Protein 5V2P (pdb70)

Sequence (306 aa):
SSLEEDREAVRREAERQAQAQLEKAKTKPVAFAVRTNVRYSAAQEDDVPVPGMAISFEAKDFLHVKEKFNNDWWIGRLVKEGCEIGFIPSPVKLENMRLQHEQRAKQHTPPYDVVPSMRPVVLVGPSLKGYEVTDMMQKALFDFLKHRFEGRISITRVTADISLAKSSLAEVQSEIERIFELARTLQLVVLDADTINHPAQLSKTSLAPIIVYVKISSPKVLQRLIKSRGKSQAKHLNVQMVAADKLAQCPPQESFDVILDENQLEDACEHLADYLEAYWKATHPPSCSPLECDLKGYLDWITQAE

Solvent-accessible surface area: 15977 Å² total; per-residue (Å²): 85,92,128,52,64,91,187,76,50,109,111,93,84,61,36,144,110,1,56,38,52,1,84,137,0,70,124,87,108,17,56,65,2,0,35,0,46,51,143,14,66,45,50,97,155,18,110,18,18,18,83,79,64,22,23,56,6,88,48,115,41,32,0,2,2,26,44,120,62,64,102,50,4,42,0,0,2,27,28,119,96,71,35,102,7,0,0,0,0,4,46,79,26,25,58,67,60,55,80,93,128,105,107,157,77,98,174,157,84,83,21,18,43,81,2,1,9,0,36,0,1,0,0,0,0,4,0,42,22,61,46,62,0,0,60,28,0,5,95,6,0,23,59,36,0,132,142,91,0,141,81,64,29,21,61,19,167,0,84,8,51,0,32,115,22,103,124,56,79,65,92,5,100,64,24,19,100,86,0,54,96,42,0,133,102,29,42,2,1,0,1,27,0,59,43,0,28,51,17,67,67,6,77,70,6,44,0,3,16,0,10,0,10,1,61,18,71,9,73,119,2,3,81,154,0,0,60,60,86,32,87,91,26,36,120,72,49,122,68,0,33,86,12,18,82,127,1,49,130,16,85,76,187,89,20,21,56,6,52,1,74,41,39,86,25,106,68,0,4,71,71,0,3,100,64,0,52,45,27,53,105,13,2,52,39,147,45,153,47,100,66,94,72,32,18,120,10,4,47,78,2,2,81,127,7,108

Organism: Rattus norvegicus (NCBI:txid10116)

Foldseek 3Di:
DVVVVVVVVVLVVQLVVVVVVLVVLQPAAFDFKKAFQAWDDDDPVLCFSHPPFEDTGGHRWMWGFRACPDQQWTWTWTLAFPIGIGIYGHQVSVVVVVVVVVVVVVCDDRRIDTEALAQEEEEADQFAFPADVGVVLVVLLVVLCCVVQPPQEDEEEAAQQLLVACVSVVSNVVVRVVQSVVRRVVGHHYYNYNNDHFLNSCVSHRSNHQYEYAHAPDLVVVLVVQCVVDDVSNVPSVNGSVSNVNRVPDDDVVRHNHYQHDPDSVVSNVSVVVVVVSSSSSSDYPD/DDPVVVVVVVVVVVVVVVD

Nearest PDB structures (foldseek):
  5v2p-assembly1_A  TM=1.003E+00  e=1.169E-60  Rattus norvegicus
  5v2q-assembly1_A  TM=9.746E-01  e=8.562E-53  Rattus norvegicus
  4dey-assembly1_A  TM=9.833E-01  e=9.813E-52  Oryctolagus cuniculus
  1vyv-assembly1_A  TM=9.699E-01  e=4.773E-47  Rattus norvegicus
  1vyu-assembly2_B  TM=9.579E-01  e=2.973E-46  Rattus norvegicus

CATH classification: 2.30.30.40 (+1 more: 3.40.50.300)

GO terms:
  GO:0042802 identical protein binding (F, IPI)
  GO:1990454 L-type voltage-gated calcium channel complex (C, IDA)
  GO:0005515 protein binding (F, IPI)
  GO:0005245 voltage-gated calcium channel activity (F, IDA)
  GO:0005246 calcium channel regulator activity (F, IDA)
  GO:0005891 voltage-gated calcium channel complex (C, IDA)
  GO:1901385 regulation of voltage-gated calcium channel activity (P, IDA)
  GO:0019901 protein kinase binding (F, IDA)
  GO:0005245 voltage-gated calcium channel activity (F, TAS)
  GO:0006816 calcium ion transport (P, TAS)
  GO:0051219 phosphoprotein binding (F, IPI)
  GO:0019901 protein kinase binding (F, IPI)
  GO:0019904 protein domain specific binding (F, IPI)
  GO:0051015 actin filament binding (F, IDA)
  GO:1904879 positive regulation of calcium ion transmembrane transport via high voltage-gated calcium channel (P, IDA)
  GO:0072659 protein localization to plasma membrane (P, IDA)

InterPro domains:
  IPR000584 Voltage-dependent calcium channel, L-type, beta subunit [PR01626] (270-284)
  IPR000584 Voltage-dependent calcium channel, L-type, beta subunit [PR01626] (285-299)
  IPR000584 Voltage-dependent calcium channel, L-type, beta subunit [PR01626] (300-315)
  IPR000584 Voltage-dependent calcium channel, L-type, beta subunit [PR01626] (316-330)
  IPR000584 Voltage-dependent calcium channel, L-type, beta subunit [PR01626] (349-363)
  IPR000584 Voltage-dependent calcium channel, L-type, beta subunit [PR01626] (364-379)
  IPR000584 Voltage-dependent calcium channel, L-type, beta subunit [PR01626] (382-398)
  IPR000584 Voltage-dependent calcium channel, L-type, beta subunit [PR01626] (403-418)
  IPR000584 Voltage-dependent calcium channel, L-type, beta subunit [PR01626] (419-430)
  IPR001452 SH3 domain [PS50002] (110-179)
  IPR005444 Voltage-dependent calcium channel, L-type, beta-2 subunit [PR01628] (120-134)
  IPR005444 Voltage-dependent calcium channel, L-type, beta-2 subunit [PR01628] (185-199)
  IPR005444 Voltage-dependent calcium channel, L-type, beta-2 subunit [PR01628] (221-234)
  IPR005444 Voltage-dependent calcium channel, L-type, beta-2 subunit [PR01628] (235-248)
  IPR005444 Voltage-dependent calcium channel, L-type, beta-2 subunit [PR01628] (497-511)
  IPR008145 Guanylate kinase/L-type calcium channel beta subunit [PF00625] (277-457)
  IPR008145 Guanylate kinase/L-type calcium channel beta subunit [SM00072] (276-458)
  IPR027417 P-loop containing nucleoside triphosphate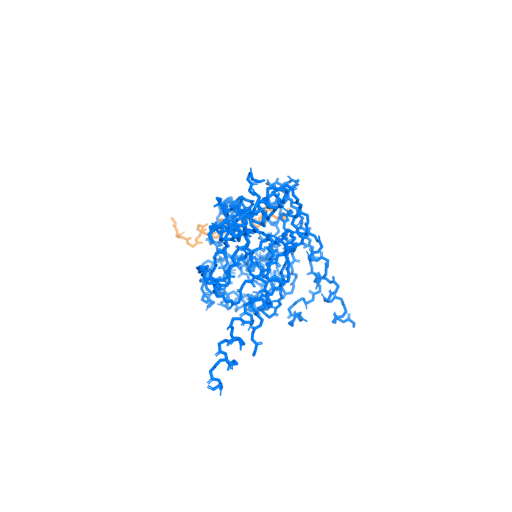 hydrolase [G3DSA:3.40.50.300] (278-476)
  IPR027417 P-loop containing nucleoside triphosphate hydrolase [SSF52540] (275-461)
  IPR035605 CACNB2, SH3 domain [cd12040] (108-176)

Structure (mmCIF, N/CA/C/O backbone):
data_5V2P
#
_entry.id   5V2P
#
_cell.length_a   81.805
_cell.length_b   81.805
_cell.length_c   163.271
_cell.angle_alpha   90.00
_cell.angle_beta   90.00
_cell.angle_gamma   120.00
#
_symmetry.space_group_name_H-M   'H 3'
#
loop_
_entity.id
_entity.type
_entity.pdbx_description
1 polymer 'Voltage-dependent L-type calcium channel subunit beta-2'
2 polymer 'Voltage-dependent L-type calcium channel subunit alpha-1C'
3 non-polymer 'NICKEL (II) ION'
4 non-polymer 'PENTAETHYLENE GLYCOL'
5 non-polymer 1,3-bis(bromomethyl)benzene
6 water water
#
loop_
_atom_site.group_PDB
_atom_site.id
_atom_site.type_symbol
_atom_site.label_atom_id
_atom_site.label_alt_id
_atom_site.label_comp_id
_atom_site.label_asym_id
_atom_site.label_entity_id
_atom_site.label_seq_id
_atom_site.pdbx_PDB_ins_code
_atom_site.Cartn_x
_atom_site.Cartn_y
_atom_site.Cartn_z
_atom_site.occupancy
_atom_site.B_iso_or_equiv
_atom_site.auth_seq_id
_atom_site.auth_comp_id
_atom_site.auth_asym_id
_atom_site.auth_atom_id
_atom_site.pdbx_PDB_model_num
ATOM 1 N N . SER A 1 16 ? -16.417 40.566 91.227 1.00 111.65 82 SER A N 1
ATOM 2 C CA . SER A 1 16 ? -15.418 39.824 90.386 1.00 113.93 82 SER A CA 1
ATOM 3 C C . SER A 1 16 ? -13.997 40.355 90.606 1.00 108.93 82 SER A C 1
ATOM 4 O O . SER A 1 16 ? -13.167 39.686 91.229 1.00 102.66 82 SER A O 1
ATOM 5 N N . SER A 1 17 ? -13.736 41.563 90.102 1.00 106.35 83 SER A N 1
ATOM 6 C CA . SER A 1 17 ? -12.457 42.258 90.314 1.00 102.76 83 SER A CA 1
ATOM 7 C C . SER A 1 17 ? -12.321 42.852 91.730 1.00 99.25 83 SER A C 1
ATOM 8 O O . SER A 1 17 ? -11.291 43.463 92.049 1.00 98.04 83 SER A O 1
ATOM 10 N N . LEU A 1 18 ? -13.360 42.693 92.558 1.00 93.66 84 LEU A N 1
ATOM 11 C CA . LEU A 1 18 ? -13.303 43.058 93.985 1.00 88.07 84 LEU A CA 1
ATOM 12 C C . LEU A 1 18 ? -13.052 41.846 94.901 1.00 82.69 84 LEU A C 1
ATOM 13 O O . LEU A 1 18 ? -12.637 42.016 96.056 1.00 80.32 84 LEU A O 1
ATOM 18 N N . GLU A 1 19 ? -13.288 40.637 94.388 1.00 77.62 85 GLU A N 1
ATOM 19 C CA . GLU A 1 19 ? -12.845 39.413 95.060 1.00 76.93 85 GLU A CA 1
ATOM 20 C C . GLU A 1 19 ? -11.311 39.291 94.982 1.00 73.58 85 GLU A C 1
ATOM 21 O O . GLU A 1 19 ? -10.673 38.798 95.910 1.00 70.97 85 GLU A O 1
ATOM 23 N N . GLU A 1 20 ? -10.737 39.748 93.869 1.00 70.56 86 GLU A N 1
ATOM 24 C CA . GLU A 1 20 ? -9.288 39.823 93.704 1.00 70.41 86 GLU A CA 1
ATOM 25 C C . GLU A 1 20 ? -8.668 40.968 94.517 1.00 69.11 86 GLU A C 1
ATOM 26 O O . GLU A 1 20 ? -7.458 40.987 94.720 1.00 69.22 86 GLU A O 1
ATOM 28 N N . ASP A 1 21 ? -9.489 41.932 94.939 1.00 70.98 87 ASP A N 1
ATOM 29 C CA . ASP A 1 21 ? -9.081 42.965 95.906 1.00 69.48 87 ASP A CA 1
ATOM 30 C C . ASP A 1 21 ? -9.040 42.417 97.322 1.00 65.35 87 ASP A C 1
ATOM 31 O O . ASP A 1 21 ? -8.182 42.820 98.091 1.00 63.21 87 ASP A O 1
ATOM 36 N N . ARG A 1 22 ? -9.983 41.531 97.663 1.00 65.43 88 ARG A N 1
ATOM 37 C CA . ARG A 1 22 ? -9.984 40.809 98.949 1.00 65.03 88 ARG A CA 1
ATOM 38 C C . ARG A 1 22 ? -8.755 39.910 99.116 1.00 60.03 88 ARG A C 1
ATOM 39 O O . ARG A 1 22 ? -8.143 39.888 100.175 1.00 55.16 88 ARG A O 1
ATOM 47 N N . GLU A 1 23 ? -8.406 39.165 98.072 1.00 61.07 89 GLU A N 1
ATOM 48 C CA . GLU A 1 23 ? -7.217 38.304 98.100 1.00 61.40 89 GLU A CA 1
ATOM 49 C C . GLU A 1 23 ? -5.937 39.115 98.251 1.00 54.64 89 GLU A C 1
ATOM 50 O O . GLU A 1 23 ? -5.056 38.745 99.019 1.00 50.57 89 GLU A O 1
ATOM 56 N N . ALA A 1 24 ? -5.840 40.219 97.518 1.00 53.56 90 ALA A N 1
ATOM 57 C CA . ALA A 1 24 ? -4.671 41.092 97.610 1.00 54.82 90 ALA A CA 1
ATOM 58 C C . ALA A 1 24 ? -4.486 41.670 99.023 1.00 54.66 90 ALA A C 1
ATOM 59 O O . ALA A 1 24 ? -3.352 41.892 99.454 1.00 54.16 90 ALA A O 1
ATOM 61 N N . VAL A 1 25 ? -5.600 41.908 99.726 1.00 52.10 91 VAL A N 1
ATOM 62 C CA . VAL A 1 25 ? -5.579 42.383 101.118 1.00 50.69 91 VAL A CA 1
ATOM 63 C C . VAL A 1 25 ? -5.019 41.304 102.037 1.00 48.10 91 VAL A C 1
ATOM 64 O O . VAL A 1 25 ? -4.146 41.572 102.862 1.00 43.18 91 VAL A O 1
ATOM 68 N N . ARG A 1 26 ? -5.546 40.092 101.909 1.00 49.14 92 ARG A N 1
ATOM 69 C CA . ARG A 1 26 ? -5.061 38.964 102.702 1.00 49.44 92 ARG A CA 1
ATOM 70 C C . ARG A 1 26 ? -3.565 38.755 102.527 1.00 47.62 92 ARG A C 1
ATOM 71 O O . ARG A 1 26 ? -2.843 38.569 103.505 1.00 46.16 92 ARG A O 1
ATOM 79 N N . ARG A 1 27 ? -3.092 38.774 101.288 1.00 46.36 93 ARG A N 1
ATOM 80 C CA . ARG A 1 27 ? -1.697 38.423 101.053 1.00 48.63 93 ARG A CA 1
ATOM 81 C C . ARG A 1 27 ? -0.694 39.550 101.270 1.00 45.25 93 ARG A C 1
ATOM 82 O O . ARG A 1 27 ? 0.465 39.268 101.514 1.00 39.92 93 ARG A O 1
ATOM 90 N N . GLU A 1 28 ? -1.129 40.809 101.248 1.00 45.57 94 GLU A N 1
ATOM 91 C CA . GLU A 1 28 ? -0.247 41.871 101.721 1.00 47.37 94 GLU A CA 1
ATOM 92 C C . GLU A 1 28 ? -0.088 41.724 103.227 1.00 42.77 94 GLU A C 1
ATOM 93 O O . GLU A 1 28 ? 1.019 41.809 103.737 1.00 42.40 94 GLU A O 1
ATOM 99 N N . ALA A 1 29 ? -1.182 41.457 103.933 1.00 40.12 95 ALA A N 1
ATOM 100 C CA . ALA A 1 29 ? -1.104 41.173 105.364 1.00 38.62 95 ALA A CA 1
ATOM 101 C C . ALA A 1 29 ? -0.161 40.000 105.684 1.00 39.01 95 ALA A C 1
ATOM 102 O O . ALA A 1 29 ? 0.584 40.059 106.660 1.00 38.05 95 ALA A O 1
ATOM 104 N N . GLU A 1 30 ? -0.203 38.942 104.874 1.00 40.04 96 GLU A N 1
ATOM 105 C CA . GLU A 1 30 ? 0.675 37.773 105.072 1.00 42.62 96 GLU A CA 1
ATOM 106 C C . GLU A 1 30 ? 2.133 38.077 104.784 1.00 39.94 96 GLU A C 1
ATOM 107 O O . GLU A 1 30 ? 3.021 37.575 105.462 1.00 39.47 96 GLU A O 1
ATOM 113 N N . ARG A 1 31 ? 2.366 38.895 103.767 1.00 43.64 97 ARG A N 1
ATOM 114 C CA . ARG A 1 31 ? 3.717 39.312 103.405 1.00 46.22 97 ARG A CA 1
ATOM 115 C C . ARG A 1 31 ? 4.354 40.129 104.506 1.00 43.24 97 ARG A C 1
ATOM 116 O O . ARG A 1 31 ? 5.522 39.939 104.817 1.00 41.41 97 ARG A O 1
ATOM 124 N N . GLN A 1 32 ? 3.584 41.052 105.079 1.00 41.72 98 GLN A N 1
ATOM 125 C CA . GLN A 1 32 ? 4.078 41.875 106.178 1.00 40.73 98 GLN A CA 1
ATOM 126 C C . GLN A 1 32 ? 4.376 41.027 107.433 1.00 40.86 98 GLN A C 1
ATOM 127 O O . GLN A 1 32 ? 5.426 41.193 108.048 1.00 41.41 98 GLN A O 1
ATOM 133 N N . ALA A 1 33 ? 3.473 40.116 107.799 1.00 38.53 99 ALA A N 1
ATOM 134 C CA . ALA A 1 33 ? 3.710 39.214 108.941 1.00 39.65 99 ALA A CA 1
ATOM 135 C C . ALA A 1 33 ? 4.936 38.335 108.718 1.00 38.57 99 ALA A C 1
ATOM 136 O O . ALA A 1 33 ? 5.716 38.104 109.628 1.00 39.98 99 ALA A O 1
ATOM 138 N N . GLN A 1 34 ? 5.083 37.842 107.494 1.00 41.24 100 GLN A N 1
ATOM 139 C CA . GLN A 1 34 ? 6.243 37.056 107.088 1.00 43.50 100 GLN A CA 1
ATOM 140 C C . GLN A 1 34 ? 7.526 37.888 107.259 1.00 42.84 100 GLN A C 1
ATOM 141 O O . GLN A 1 34 ? 8.492 37.427 107.854 1.00 41.60 100 GLN A O 1
ATOM 147 N N . ALA A 1 35 ? 7.517 39.119 106.755 1.00 40.57 101 ALA A N 1
ATOM 148 C CA . ALA A 1 35 ? 8.656 40.007 106.897 1.00 40.46 101 ALA A CA 1
ATOM 149 C C . ALA A 1 35 ? 9.049 40.192 108.363 1.00 40.93 101 ALA A C 1
ATOM 150 O O . ALA A 1 35 ? 10.239 40.122 108.711 1.00 40.92 101 ALA A O 1
ATOM 152 N N . GLN A 1 36 ? 8.060 40.434 109.224 1.00 39.87 102 GLN A N 1
ATOM 153 C CA . GLN A 1 36 ? 8.336 40.601 110.656 1.00 40.38 102 GLN A CA 1
ATOM 154 C C . GLN A 1 36 ? 8.915 39.307 111.262 1.00 42.14 102 GLN A C 1
ATOM 155 O O . GLN A 1 36 ? 9.793 39.353 112.139 1.00 39.65 102 GLN A O 1
ATOM 161 N N . LEU A 1 37 ? 8.408 38.166 110.796 1.00 40.62 103 LEU A N 1
ATOM 162 C CA . LEU A 1 37 ? 8.919 36.869 111.209 1.00 43.58 103 LEU A CA 1
ATOM 163 C C . LEU A 1 37 ? 10.386 36.704 110.795 1.00 44.08 103 LEU A C 1
ATOM 164 O O . LEU A 1 37 ? 11.199 36.292 111.621 1.00 41.36 103 LEU A O 1
ATOM 169 N N . GLU A 1 38 ? 10.728 37.047 109.547 1.00 46.05 104 GLU A N 1
ATOM 170 C CA . GLU A 1 38 ? 12.130 36.948 109.081 1.00 48.87 104 GLU A CA 1
ATOM 171 C C . GLU A 1 38 ? 13.039 37.800 109.976 1.00 49.96 104 GLU A C 1
ATOM 172 O O . GLU A 1 38 ? 14.116 37.361 110.367 1.00 50.08 104 GLU A O 1
ATOM 178 N N . LYS A 1 39 ? 12.605 39.021 110.285 1.00 50.48 105 LYS A N 1
ATOM 179 C CA . LYS A 1 39 ? 13.394 39.935 111.107 1.00 50.68 105 LYS A CA 1
ATOM 180 C C . LYS A 1 39 ? 13.605 39.432 112.524 1.00 49.45 105 LYS A C 1
ATOM 181 O O . LYS A 1 39 ? 14.680 39.628 113.097 1.00 48.74 105 LYS A O 1
ATOM 187 N N . ALA A 1 40 ? 12.587 38.781 113.082 1.00 47.09 106 ALA A N 1
ATOM 188 C CA . ALA A 1 40 ? 12.656 38.262 114.445 1.00 45.76 106 ALA A CA 1
ATOM 189 C C . ALA A 1 40 ? 13.682 37.135 114.612 1.00 46.52 106 ALA A C 1
ATOM 190 O O . ALA A 1 40 ? 14.132 36.879 115.719 1.00 43.50 106 ALA A O 1
ATOM 192 N N . LYS A 1 41 ? 14.055 36.468 113.525 1.00 49.75 107 LYS A N 1
ATOM 193 C CA . LYS A 1 41 ? 15.058 35.406 113.592 1.00 52.27 107 LYS A CA 1
ATOM 194 C C . LYS A 1 41 ? 16.306 35.787 114.409 1.00 52.52 107 LYS A C 1
ATOM 195 O O . LYS A 1 41 ? 16.780 34.986 115.211 1.00 50.30 107 LYS A O 1
ATOM 201 N N . THR A 1 42 ? 16.820 37.002 114.217 1.00 51.91 108 THR A N 1
ATOM 202 C CA . THR A 1 42 ? 18.042 37.450 114.904 1.00 54.74 108 THR A CA 1
ATOM 203 C C . THR A 1 42 ? 17.827 38.309 116.158 1.00 53.92 108 THR A C 1
ATOM 204 O O . THR A 1 42 ? 18.804 38.670 116.826 1.00 56.76 108 THR A O 1
ATOM 208 N N . LYS A 1 43 ? 16.573 38.647 116.471 1.00 49.91 109 LYS A N 1
ATOM 209 C CA . LYS A 1 43 ? 16.251 39.333 117.722 1.00 47.56 109 LYS A CA 1
ATOM 210 C C . LYS A 1 43 ? 16.532 38.424 118.912 1.00 45.43 109 LYS A C 1
ATOM 211 O O . LYS A 1 43 ? 16.509 37.197 118.783 1.00 42.96 109 LYS A O 1
ATOM 217 N N . PRO A 1 44 ? 16.788 39.024 120.083 1.00 43.20 110 PRO A N 1
ATOM 218 C CA . PRO A 1 44 ? 17.006 38.257 121.300 1.00 42.63 110 PRO A CA 1
ATOM 219 C C . PRO A 1 44 ? 15.708 37.656 121.857 1.00 43.18 110 PRO A C 1
ATOM 220 O O . PRO A 1 44 ? 14.625 38.053 121.452 1.00 40.85 110 PRO A O 1
ATOM 224 N N . VAL A 1 45 ? 15.838 36.689 122.765 1.00 42.64 111 VAL A N 1
ATOM 225 C CA . VAL A 1 45 ? 14.700 36.110 123.462 1.00 41.24 111 VAL A CA 1
ATOM 226 C C . VAL A 1 45 ? 14.296 37.035 124.612 1.00 40.97 111 VAL A C 1
ATOM 227 O O . VAL A 1 45 ? 15.120 37.399 125.439 1.00 39.77 111 VAL A O 1
ATOM 231 N N . ALA A 1 46 ? 13.021 37.404 124.664 1.00 41.03 112 ALA A N 1
ATOM 232 C CA . ALA A 1 46 ? 12.540 38.357 125.673 1.00 42.17 112 ALA A CA 1
ATOM 233 C C . ALA A 1 46 ? 12.166 37.647 126.963 1.00 40.41 112 ALA A C 1
ATOM 234 O O . ALA A 1 46 ? 12.520 38.085 128.044 1.00 40.06 112 ALA A O 1
ATOM 236 N N . PHE A 1 47 ? 11.435 36.550 126.840 1.00 40.10 113 PHE A N 1
ATOM 237 C CA . PHE A 1 47 ? 11.084 35.727 127.989 1.00 39.43 113 PHE A CA 1
ATOM 238 C C . PHE A 1 47 ? 10.688 34.328 127.502 1.00 37.34 113 PHE A C 1
ATOM 239 O O . PHE A 1 47 ? 10.581 34.089 126.299 1.00 33.14 113 PHE A O 1
ATOM 247 N N . ALA A 1 48 ? 10.495 33.415 128.452 1.00 37.14 114 ALA A N 1
ATOM 248 C CA . ALA A 1 48 ? 10.103 32.041 128.158 1.00 36.96 114 ALA A CA 1
ATOM 249 C C . ALA A 1 48 ? 8.809 31.708 128.874 1.00 36.46 114 ALA A C 1
ATOM 250 O O . ALA A 1 48 ? 8.508 32.298 129.923 1.00 35.02 114 ALA A O 1
ATOM 252 N N . VAL A 1 49 ? 8.053 30.768 128.309 1.00 35.46 115 VAL A N 1
ATOM 253 C CA . VAL A 1 49 ? 6.916 30.186 129.024 1.00 37.87 115 VAL A CA 1
ATOM 254 C C . VAL A 1 49 ? 6.948 28.653 129.063 1.00 38.68 115 VAL A C 1
ATOM 255 O O . VAL A 1 49 ? 7.482 28.010 128.168 1.00 37.74 115 VAL A O 1
ATOM 259 N N . ARG A 1 50 ? 6.395 28.090 130.133 1.00 40.81 116 ARG A N 1
ATOM 260 C CA . ARG A 1 50 ? 6.074 26.673 130.199 1.00 42.11 116 ARG A CA 1
ATOM 261 C C . ARG A 1 50 ? 4.570 26.537 129.960 1.00 41.83 116 ARG A C 1
ATOM 262 O O . ARG A 1 50 ? 3.777 27.215 130.620 1.00 40.64 116 ARG A O 1
ATOM 270 N N . THR A 1 51 ? 4.181 25.671 129.023 1.00 42.29 117 THR A N 1
ATOM 271 C CA . THR A 1 51 ? 2.759 25.509 128.651 1.00 42.68 117 THR A CA 1
ATOM 272 C C . THR A 1 51 ? 2.009 24.644 129.665 1.00 43.31 117 THR A C 1
ATOM 273 O O . THR A 1 51 ? 2.507 23.616 130.113 1.00 43.91 117 THR A O 1
ATOM 277 N N . ASN A 1 52 ? 0.826 25.090 130.059 1.00 46.38 118 ASN A N 1
ATOM 278 C CA . ASN A 1 52 ? -0.052 24.300 130.930 1.00 47.40 118 ASN A CA 1
ATOM 279 C C . ASN A 1 52 ? -1.116 23.566 130.113 1.00 50.26 118 ASN A C 1
ATOM 280 O O . ASN A 1 52 ? -1.882 22.772 130.663 1.00 53.59 118 ASN A O 1
ATOM 285 N N . VAL A 1 53 ? -1.174 23.850 128.809 1.00 49.98 119 VAL A N 1
ATOM 286 C CA . VAL A 1 53 ? -2.162 23.262 127.923 1.00 49.61 119 VAL A CA 1
ATOM 287 C C . VAL A 1 53 ? -1.488 22.835 126.634 1.00 50.64 119 VAL A C 1
ATOM 288 O O . VAL A 1 53 ? -0.312 23.120 126.404 1.00 50.74 119 VAL A O 1
ATOM 292 N N . ARG A 1 54 ? -2.238 22.130 125.798 1.00 53.66 120 ARG A N 1
ATOM 293 C CA . ARG A 1 54 ? -1.772 21.768 124.466 1.00 53.55 120 ARG A CA 1
ATOM 294 C C . ARG A 1 54 ? -2.425 22.691 123.453 1.00 51.78 120 ARG A C 1
ATOM 295 O O . ARG A 1 54 ? -3.430 23.332 123.746 1.00 50.06 120 ARG A O 1
ATOM 303 N N . TYR A 1 55 ? -1.828 22.767 122.270 1.00 49.80 121 TYR A N 1
ATOM 304 C CA . TYR A 1 55 ? -2.383 23.538 121.183 1.00 47.92 121 TYR A CA 1
ATOM 305 C C . TYR A 1 55 ? -1.968 22.934 119.858 1.00 49.67 121 TYR A C 1
ATOM 306 O O . TYR A 1 55 ? -0.788 22.699 119.619 1.00 50.71 121 TYR A O 1
ATOM 315 N N . SER A 1 56 ? -2.954 22.690 119.003 1.00 53.62 122 SER A N 1
ATOM 316 C CA . SER A 1 56 ? -2.720 22.248 117.634 1.00 58.17 122 SER A CA 1
ATOM 317 C C . SER A 1 56 ? -3.298 23.284 116.672 1.00 59.19 122 SER A C 1
ATOM 318 O O . SER A 1 56 ? -4.510 23.547 116.683 1.00 59.64 122 SER A O 1
ATOM 321 N N . ALA A 1 57 ? -2.431 23.878 115.856 1.00 56.00 123 ALA A N 1
ATOM 322 C CA . ALA A 1 57 ? -2.860 24.866 114.879 1.00 57.36 123 ALA A CA 1
ATOM 323 C C . ALA A 1 57 ? -3.960 24.305 113.973 1.00 61.49 123 ALA A C 1
ATOM 324 O O . ALA A 1 57 ? -3.980 23.107 113.672 1.00 58.84 123 ALA A O 1
ATOM 326 N N . ALA A 1 58 ? -4.877 25.184 113.567 1.00 67.09 124 ALA A N 1
ATOM 327 C CA . ALA A 1 58 ? -6.016 24.823 112.720 1.00 72.04 124 ALA A CA 1
ATOM 328 C C . ALA A 1 58 ? -6.386 26.015 111.844 1.00 75.20 124 ALA A C 1
ATOM 329 O O . ALA A 1 58 ? -6.277 27.163 112.275 1.00 76.44 124 ALA A O 1
ATOM 331 N N . GLN A 1 59 ? -6.819 25.741 110.616 1.00 78.99 125 GLN A N 1
ATOM 332 C CA . GLN A 1 59 ? -7.086 26.800 109.635 1.00 83.14 125 GLN A CA 1
ATOM 333 C C . GLN A 1 59 ? -7.911 27.946 110.227 1.00 84.84 125 GLN A C 1
ATOM 334 O O . GLN A 1 59 ? -7.652 29.125 109.956 1.00 80.34 125 GLN A O 1
ATOM 336 N N . GLU A 1 60 ? -8.884 27.581 111.060 1.00 86.45 126 GLU A N 1
ATOM 337 C CA . GLU A 1 60 ? -9.850 28.529 111.622 1.00 85.39 126 GLU A CA 1
ATOM 338 C C . GLU A 1 60 ? -9.221 29.573 112.556 1.00 77.13 126 GLU A C 1
ATOM 339 O O . GLU A 1 60 ? -9.788 30.653 112.739 1.00 70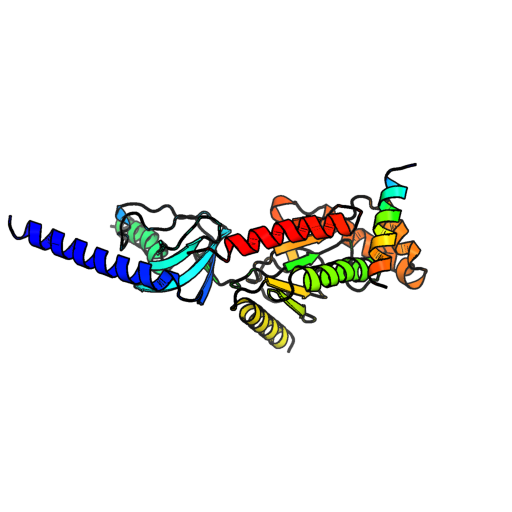.14 126 GLU A O 1
ATOM 345 N N . ASP A 1 61 ? -8.055 29.252 113.124 1.00 71.99 127 ASP A N 1
ATOM 346 C CA . ASP A 1 61 ? -7.351 30.155 114.052 1.00 67.16 127 ASP A CA 1
ATOM 347 C C . ASP A 1 61 ? -6.845 31.443 113.410 1.00 59.21 127 ASP A C 1
ATOM 348 O O . ASP A 1 61 ? -6.510 32.377 114.130 1.00 59.30 127 ASP A O 1
ATOM 353 N N . ASP A 1 62 ? -6.771 31.493 112.080 1.00 53.60 128 ASP A N 1
ATOM 354 C CA . ASP A 1 62 ? -6.365 32.708 111.377 1.00 53.75 128 ASP A CA 1
ATOM 355 C C . ASP A 1 62 ? -4.918 33.093 111.753 1.00 49.33 128 ASP A C 1
ATOM 356 O O . ASP A 1 62 ? -4.672 34.075 112.448 1.00 48.06 128 ASP A O 1
ATOM 361 N N . VAL A 1 63 ? -3.972 32.288 111.281 1.00 46.86 129 VAL A N 1
ATOM 362 C CA . VAL A 1 63 ? -2.550 32.485 111.557 1.00 43.93 129 VAL A CA 1
ATOM 363 C C . VAL A 1 63 ? -2.062 33.629 110.667 1.00 40.20 129 VAL A C 1
ATOM 364 O O . VAL A 1 63 ? -2.407 33.679 109.492 1.00 40.72 129 VAL A O 1
ATOM 368 N N . PRO A 1 64 ? -1.255 34.556 111.210 1.00 37.73 130 PRO A N 1
ATOM 369 C CA . PRO A 1 64 ? -0.822 35.656 110.348 1.00 37.36 130 PRO A CA 1
ATOM 370 C C . PRO A 1 64 ? -0.091 35.186 109.068 1.00 38.07 130 PRO A C 1
ATOM 371 O O . PRO A 1 64 ? -0.298 35.754 107.995 1.00 38.62 130 PRO A O 1
ATOM 375 N N . VAL A 1 65 ? 0.729 34.146 109.180 1.00 38.03 131 VAL A N 1
ATOM 376 C CA . VAL A 1 65 ? 1.257 33.459 108.012 1.00 40.08 131 VAL A CA 1
ATOM 377 C C . VAL A 1 65 ? 0.830 31.994 108.066 1.00 41.33 131 VAL A C 1
ATOM 378 O O . VAL A 1 65 ? 1.344 31.242 108.888 1.00 39.78 131 VAL A O 1
ATOM 382 N N . PRO A 1 66 ? -0.120 31.586 107.200 1.00 43.82 132 PRO A N 1
ATOM 383 C CA . PRO A 1 66 ? -0.589 30.207 107.282 1.00 44.56 132 PRO A CA 1
ATOM 384 C C . PRO A 1 66 ? 0.537 29.226 107.055 1.00 45.46 132 PRO A C 1
ATOM 385 O O . PRO A 1 66 ? 1.335 29.399 106.138 1.00 46.88 132 PRO A O 1
ATOM 389 N N . GLY A 1 67 ? 0.602 28.210 107.906 1.00 47.05 133 GLY A N 1
ATOM 390 C CA . GLY A 1 67 ? 1.666 27.235 107.857 1.00 47.10 133 GLY A CA 1
ATOM 391 C C . GLY A 1 67 ? 2.754 27.524 108.865 1.00 48.35 133 GLY A C 1
ATOM 392 O O . GLY A 1 67 ? 3.648 26.694 109.049 1.00 47.75 133 GLY A O 1
ATOM 393 N N . MET A 1 68 ? 2.680 28.677 109.538 1.00 47.42 134 MET A N 1
ATOM 394 C CA . MET A 1 68 ? 3.743 29.090 110.453 1.00 46.92 134 MET A CA 1
ATOM 395 C C . MET A 1 68 ? 3.357 29.118 111.928 1.00 44.43 134 MET A C 1
ATOM 396 O O . MET A 1 68 ? 4.118 29.638 112.728 1.00 44.42 134 MET A O 1
ATOM 401 N N . ALA A 1 69 ? 2.211 28.554 112.301 1.00 41.88 135 ALA A N 1
ATOM 402 C CA . ALA A 1 69 ? 1.854 28.437 113.725 1.00 43.06 135 ALA A CA 1
ATOM 403 C C . ALA A 1 69 ? 2.706 27.372 114.433 1.00 43.89 135 ALA A C 1
ATOM 404 O O . ALA A 1 69 ? 3.135 26.397 113.832 1.00 49.53 135 ALA A O 1
ATOM 406 N N . ILE A 1 70 ? 2.951 27.580 115.713 1.00 45.96 136 ILE A N 1
ATOM 407 C CA . ILE A 1 70 ? 3.687 26.638 116.534 1.00 47.93 136 ILE A CA 1
ATOM 408 C C . ILE A 1 70 ? 2.675 25.821 117.339 1.00 49.24 136 ILE A C 1
ATOM 409 O O . ILE A 1 70 ? 1.884 26.383 118.101 1.00 52.23 136 ILE A O 1
ATOM 414 N N . SER A 1 71 ? 2.698 24.503 117.163 1.00 50.06 137 SER A N 1
ATOM 415 C CA . SER A 1 71 ? 1.895 23.583 117.971 1.00 50.58 137 SER A CA 1
ATOM 416 C C . SER A 1 71 ? 2.730 23.027 119.113 1.00 46.68 137 SER A C 1
ATOM 417 O O . SER A 1 71 ? 3.936 22.848 118.978 1.00 44.48 137 SER A O 1
ATOM 420 N N . PHE A 1 72 ? 2.084 22.766 120.240 1.00 45.64 138 PHE A N 1
ATOM 421 C CA . PHE A 1 72 ? 2.780 22.271 121.422 1.00 45.87 138 PHE A CA 1
ATOM 422 C C . PHE A 1 72 ? 1.881 21.407 122.296 1.00 47.35 138 PHE A C 1
ATOM 423 O O . PHE A 1 72 ? 0.656 21.456 122.193 1.00 46.64 138 PHE A O 1
ATOM 431 N N . GLU A 1 73 ? 2.518 20.623 123.158 1.00 48.70 139 GLU A N 1
ATOM 432 C CA . GLU A 1 73 ? 1.829 19.872 124.185 1.00 51.94 139 GLU A CA 1
ATOM 433 C C . GLU A 1 73 ? 1.988 20.612 125.490 1.00 51.00 139 GLU A C 1
ATOM 434 O O . GLU A 1 73 ? 2.766 21.573 125.586 1.00 47.11 139 GLU A O 1
ATOM 440 N N . ALA A 1 74 ? 1.237 20.164 126.489 1.00 49.99 140 ALA A N 1
ATOM 441 C CA . ALA A 1 74 ? 1.368 20.678 127.839 1.00 51.97 140 ALA A CA 1
ATOM 442 C C . ALA A 1 74 ? 2.782 20.398 128.341 1.00 53.69 140 ALA A C 1
ATOM 443 O O . ALA A 1 74 ? 3.393 19.396 127.960 1.00 53.87 140 ALA A O 1
ATOM 445 N N . LYS A 1 75 ? 3.290 21.299 129.180 1.00 53.41 141 LYS A N 1
ATOM 446 C CA . LYS A 1 75 ? 4.639 21.209 129.749 1.00 54.52 141 LYS A CA 1
ATOM 447 C C . LYS A 1 75 ? 5.792 21.375 128.743 1.00 49.32 141 LYS A C 1
ATOM 448 O O . LYS A 1 75 ? 6.938 21.105 129.083 1.00 48.73 141 LYS A O 1
ATOM 454 N N . ASP A 1 76 ? 5.491 21.839 127.529 1.00 46.02 142 ASP A N 1
ATOM 455 C CA . ASP A 1 76 ? 6.520 22.283 126.587 1.00 43.25 142 ASP A CA 1
ATOM 456 C C . ASP A 1 76 ? 7.022 23.682 126.950 1.00 40.47 142 ASP A C 1
ATOM 457 O O . ASP A 1 76 ? 6.341 24.430 127.648 1.00 37.98 142 ASP A O 1
ATOM 462 N N . PHE A 1 77 ? 8.220 24.018 126.473 1.00 38.05 143 PHE A N 1
ATOM 463 C CA . PHE A 1 77 ? 8.805 25.336 126.698 1.00 37.31 143 PHE A CA 1
ATOM 464 C C . PHE A 1 77 ? 8.887 26.102 125.391 1.00 35.57 143 PHE A C 1
ATOM 465 O O . PHE A 1 77 ? 9.230 25.536 124.355 1.00 34.70 143 PHE A O 1
ATOM 473 N N . LEU A 1 78 ? 8.547 27.383 125.466 1.00 35.15 144 LEU A N 1
ATOM 474 C CA . LEU A 1 78 ? 8.583 28.297 124.331 1.00 35.24 144 LEU A CA 1
ATOM 475 C C . LEU A 1 78 ? 9.471 29.498 124.652 1.00 34.71 144 LEU A C 1
ATOM 476 O O . LEU A 1 78 ? 9.446 30.017 125.763 1.00 33.56 144 LEU A O 1
ATOM 481 N N . HIS A 1 79 ? 10.288 29.898 123.679 1.00 34.43 145 HIS A N 1
ATOM 482 C CA . HIS A 1 79 ? 11.033 31.139 123.749 1.00 33.64 145 HIS A CA 1
ATOM 483 C C . HIS A 1 79 ? 10.259 32.185 122.960 1.00 34.06 145 HIS A C 1
ATOM 484 O O . HIS A 1 79 ? 9.997 32.004 121.785 1.00 35.37 145 HIS A O 1
ATOM 491 N N . VAL A 1 80 ? 9.906 33.284 123.608 1.00 36.18 146 VAL A N 1
ATOM 492 C CA . VAL A 1 80 ? 9.149 34.347 122.964 1.00 36.97 146 VAL A CA 1
ATOM 493 C C . VAL A 1 80 ? 10.067 35.521 122.655 1.00 36.36 146 VAL A C 1
ATOM 494 O O . VAL A 1 80 ? 10.728 36.028 123.538 1.00 36.13 146 VAL A O 1
ATOM 498 N N . LYS A 1 81 ? 10.088 35.950 121.399 1.00 38.65 147 LYS A N 1
ATOM 499 C CA . LYS A 1 81 ? 10.925 37.074 120.975 1.00 39.65 147 LYS A CA 1
ATOM 500 C C . LYS A 1 81 ? 10.159 38.387 121.033 1.00 39.67 147 LYS A C 1
ATOM 501 O O . LYS A 1 81 ? 10.667 39.390 121.540 1.00 37.18 147 LYS A O 1
ATOM 507 N N . GLU A 1 82 ? 8.944 38.375 120.491 1.00 40.59 148 GLU A N 1
ATOM 508 C CA . GLU A 1 82 ? 8.111 39.579 120.424 1.00 44.12 148 GLU A CA 1
ATOM 509 C C . GLU A 1 82 ? 6.642 39.321 120.136 1.00 41.86 148 GLU A C 1
ATOM 510 O O . GLU A 1 82 ? 6.219 38.179 119.888 1.00 39.22 148 GLU A O 1
ATOM 516 N N . LYS A 1 83 ? 5.881 40.409 120.175 1.00 39.62 149 LYS A N 1
ATOM 517 C CA . LYS A 1 83 ? 4.452 40.383 119.942 1.00 39.95 149 LYS A CA 1
ATOM 518 C C . LYS A 1 83 ? 4.199 40.779 118.497 1.00 38.10 149 LYS A C 1
ATOM 519 O O . LYS A 1 83 ? 4.783 41.731 117.994 1.00 40.06 149 LYS A O 1
ATOM 525 N N . PHE A 1 84 ? 3.379 40.003 117.804 1.00 36.08 150 PHE A N 1
ATOM 526 C CA . PHE A 1 84 ? 2.886 40.398 116.501 1.00 34.81 150 PHE A CA 1
ATOM 527 C C . PHE A 1 84 ? 1.605 41.245 116.699 1.00 36.56 150 PHE A C 1
ATOM 528 O O . PHE A 1 84 ? 1.515 42.362 116.201 1.00 36.12 150 PHE A O 1
ATOM 536 N N . ASN A 1 85 ? 0.623 40.708 117.425 1.00 37.05 151 ASN A N 1
ATOM 537 C CA . ASN A 1 85 ? -0.567 41.475 117.856 1.00 37.35 151 ASN A CA 1
ATOM 538 C C . ASN A 1 85 ? -1.155 40.846 119.116 1.00 36.91 151 ASN A C 1
ATOM 539 O O . ASN A 1 85 ? -0.491 40.000 119.723 1.00 35.98 151 ASN A O 1
ATOM 544 N N . ASN A 1 86 ? -2.364 41.247 119.532 1.00 35.69 152 ASN A N 1
ATOM 545 C CA . ASN A 1 86 ? -2.919 40.727 120.783 1.00 37.47 152 ASN A CA 1
ATOM 546 C C . ASN A 1 86 ? -3.301 39.247 120.721 1.00 36.77 152 ASN A C 1
ATOM 547 O O . ASN A 1 86 ? -3.435 38.609 121.758 1.00 38.00 152 ASN A O 1
ATOM 552 N N . ASP A 1 87 ? -3.454 38.700 119.519 1.00 35.88 153 ASP A N 1
ATOM 553 C CA . ASP A 1 87 ? -3.745 37.276 119.352 1.00 36.87 153 ASP A CA 1
ATOM 554 C C . ASP A 1 87 ? -2.493 36.400 119.200 1.00 38.27 153 ASP A C 1
ATOM 555 O O . ASP A 1 87 ? -2.550 35.190 119.465 1.00 35.68 153 ASP A O 1
ATOM 560 N N . TRP A 1 88 ? -1.382 36.993 118.759 1.00 35.86 154 TRP A N 1
ATOM 561 C CA . TRP A 1 88 ? -0.216 36.195 118.334 1.00 35.66 154 TRP A CA 1
ATOM 562 C C . TRP A 1 88 ? 1.123 36.765 118.803 1.00 34.53 154 TRP A C 1
ATOM 563 O O . TRP A 1 88 ? 1.426 37.938 118.556 1.00 33.45 154 TRP A O 1
ATOM 574 N N . TRP A 1 89 ? 1.935 35.921 119.445 1.00 33.97 155 TRP A N 1
ATOM 575 C CA . TRP A 1 89 ? 3.351 36.231 119.660 1.00 32.13 155 TRP A CA 1
ATOM 576 C C . TRP A 1 89 ? 4.215 35.559 118.602 1.00 30.45 155 TRP A C 1
ATOM 577 O O . TRP A 1 89 ? 3.746 34.720 117.833 1.00 29.56 155 TRP A O 1
ATOM 588 N N . ILE A 1 90 ? 5.485 35.956 118.558 1.00 31.22 156 ILE A N 1
ATOM 589 C CA . ILE A 1 90 ? 6.494 35.328 117.703 1.00 30.98 156 ILE A CA 1
ATOM 590 C C . ILE A 1 90 ? 7.550 34.662 118.581 1.00 31.02 156 ILE A C 1
ATOM 591 O O . ILE A 1 90 ? 8.127 35.285 119.478 1.00 32.44 156 ILE A O 1
ATOM 596 N N . GLY A 1 91 ? 7.797 33.385 118.329 1.00 31.02 157 GLY A N 1
ATOM 597 C CA . GLY A 1 91 ? 8.808 32.655 119.074 1.00 31.21 157 GLY A CA 1
ATOM 598 C C . GLY A 1 91 ? 8.998 31.237 118.602 1.00 31.61 157 GLY A C 1
ATOM 599 O O . GLY A 1 91 ? 8.561 30.883 117.533 1.00 34.39 157 GLY A O 1
ATOM 600 N N . ARG A 1 92 ? 9.635 30.410 119.419 1.00 33.10 158 ARG A N 1
ATOM 601 C CA . ARG A 1 92 ? 9.905 29.037 119.039 1.00 33.66 158 ARG A CA 1
ATOM 602 C C . ARG A 1 92 ? 9.777 28.078 120.206 1.00 33.66 158 ARG A C 1
ATOM 603 O O . ARG A 1 92 ? 9.964 28.436 121.365 1.00 33.76 158 ARG A O 1
ATOM 611 N N . LEU A 1 93 ? 9.485 26.836 119.862 1.00 35.04 159 LEU A N 1
ATOM 612 C CA . LEU A 1 93 ? 9.566 25.727 120.791 1.00 37.23 159 LEU A CA 1
ATOM 613 C C . LEU A 1 93 ? 11.038 25.485 121.134 1.00 36.30 159 LEU A C 1
ATOM 614 O O . LEU A 1 93 ? 11.900 25.568 120.266 1.00 36.10 159 LEU A O 1
ATOM 619 N N . VAL A 1 94 ? 11.331 25.208 122.398 1.00 36.83 160 VAL A N 1
ATOM 620 C CA . VAL A 1 94 ? 12.704 24.963 122.826 1.00 37.34 160 VAL A CA 1
ATOM 621 C C . VAL A 1 94 ? 13.107 23.533 122.439 1.00 37.82 160 VAL A C 1
ATOM 622 O O . VAL A 1 94 ? 13.081 22.631 123.242 1.00 38.76 160 VAL A O 1
ATOM 626 N N . LYS A 1 95 ? 13.485 23.348 121.185 1.00 39.26 161 LYS A N 1
ATOM 627 C CA . LYS A 1 95 ? 13.771 22.027 120.643 1.00 43.43 161 LYS A CA 1
ATOM 628 C C . LYS A 1 95 ? 14.650 22.200 119.422 1.00 42.53 161 LYS A C 1
ATOM 629 O O . LYS A 1 95 ? 14.377 23.077 118.607 1.00 40.53 161 LYS A O 1
ATOM 635 N N . GLU A 1 96 ? 15.709 21.404 119.283 1.00 44.08 162 GLU A N 1
ATOM 636 C CA . GLU A 1 96 ? 16.605 21.620 118.142 1.00 47.37 162 GLU A CA 1
ATOM 637 C C . GLU A 1 96 ? 15.939 21.195 116.834 1.00 47.75 162 GLU A C 1
ATOM 638 O O . GLU A 1 96 ? 15.161 20.234 116.787 1.00 45.93 162 GLU A O 1
ATOM 644 N N . GLY A 1 97 ? 16.198 21.968 115.788 1.00 49.27 163 GLY A N 1
ATOM 645 C CA . GLY A 1 97 ? 15.430 21.849 114.555 1.00 53.23 163 GLY A CA 1
ATOM 646 C C . GLY A 1 97 ? 14.246 22.802 114.479 1.00 53.89 163 GLY A C 1
ATOM 647 O O . GLY A 1 97 ? 13.877 23.216 113.387 1.00 55.30 163 GLY A O 1
ATOM 648 N N . CYS A 1 98 ? 13.648 23.148 115.623 1.00 53.90 164 CYS A N 1
ATOM 649 C CA . CYS A 1 98 ? 12.505 24.066 115.654 1.00 53.21 164 CYS A CA 1
ATOM 650 C C . CYS A 1 98 ? 12.933 25.533 115.533 1.00 51.62 164 CYS A C 1
ATOM 651 O O . CYS A 1 98 ? 13.704 26.047 116.352 1.00 46.12 164 CYS A O 1
ATOM 654 N N . GLU A 1 99 ? 12.419 26.177 114.485 1.00 54.45 165 GLU A N 1
ATOM 655 C CA . GLU A 1 99 ? 12.679 27.578 114.174 1.00 55.92 165 GLU A CA 1
ATOM 656 C C . GLU A 1 99 ? 11.438 28.400 114.523 1.00 52.98 165 GLU A C 1
ATOM 657 O O . GLU A 1 99 ? 10.382 27.839 114.847 1.00 48.92 165 GLU A O 1
ATOM 663 N N . ILE A 1 100 ? 11.554 29.726 114.458 1.00 49.29 166 ILE A N 1
ATOM 664 C CA . ILE A 1 100 ? 10.474 30.586 114.953 1.00 47.50 166 ILE A CA 1
ATOM 665 C C . ILE A 1 100 ? 9.189 30.503 114.141 1.00 42.17 166 ILE A C 1
ATOM 666 O O . ILE A 1 100 ? 9.192 30.162 112.969 1.00 40.81 166 ILE A O 1
ATOM 671 N N . GLY A 1 101 ? 8.083 30.791 114.809 1.00 39.82 167 GLY A N 1
ATOM 672 C CA . GLY A 1 101 ? 6.798 30.897 114.151 1.00 38.35 167 GLY A CA 1
ATOM 673 C C . GLY A 1 101 ? 5.849 31.676 115.029 1.00 36.37 167 GLY A C 1
ATOM 674 O O . GLY A 1 101 ? 6.277 32.472 115.874 1.00 32.21 167 GLY A O 1
ATOM 675 N N . PHE A 1 102 ? 4.560 31.416 114.855 1.00 36.87 168 PHE A N 1
ATOM 676 C CA . PHE A 1 102 ? 3.525 32.160 115.572 1.00 38.10 168 PHE A CA 1
ATOM 677 C C . PHE A 1 102 ? 2.943 31.367 116.737 1.00 36.51 168 PHE A C 1
ATOM 678 O O . PHE A 1 102 ? 2.487 30.242 116.578 1.00 35.99 168 PHE A O 1
ATOM 686 N N . ILE A 1 103 ? 3.002 31.976 117.914 1.00 36.91 169 ILE A N 1
ATOM 687 C CA . ILE A 1 103 ? 2.522 31.388 119.151 1.00 37.27 169 ILE A CA 1
ATOM 688 C C . ILE A 1 103 ? 1.233 32.096 119.549 1.00 37.68 169 ILE A C 1
ATOM 689 O O . ILE A 1 103 ? 1.198 33.335 119.598 1.00 36.49 169 ILE A O 1
ATOM 694 N N . PRO A 1 104 ? 0.172 31.318 119.840 1.00 38.86 170 PRO A N 1
ATOM 695 C CA . PRO A 1 104 ? -1.080 31.971 120.251 1.00 40.01 170 PRO A CA 1
ATOM 696 C C . PRO A 1 104 ? -0.954 32.617 121.628 1.00 39.54 170 PRO A C 1
ATOM 697 O O . PRO A 1 104 ? -0.442 31.990 122.561 1.00 41.22 170 PRO A O 1
ATOM 701 N N . SER A 1 105 ? -1.404 33.864 121.743 1.00 38.06 171 SER A N 1
ATOM 702 C CA . SER A 1 105 ? -1.364 34.576 123.016 1.00 37.15 171 SER A CA 1
ATOM 703 C C . SER A 1 105 ? -2.362 33.938 123.968 1.00 37.65 171 SER A C 1
ATOM 704 O O . SER A 1 105 ? -3.213 33.157 123.528 1.00 35.96 171 SER A O 1
ATOM 707 N N . PRO A 1 106 ? -2.243 34.233 125.279 1.00 39.37 172 PRO A N 1
ATOM 708 C CA . PRO A 1 106 ? -3.214 33.766 126.274 1.00 42.03 172 PRO A CA 1
ATOM 709 C C . PRO A 1 106 ? -4.624 34.281 126.040 1.00 41.93 172 PRO A C 1
ATOM 710 O O . PRO A 1 106 ? -5.593 33.630 126.421 1.00 42.72 172 PRO A O 1
ATOM 714 N N . VAL A 1 107 ? -4.712 35.468 125.450 1.00 42.48 173 VAL A N 1
ATOM 715 C CA . VAL A 1 107 ? -5.970 36.038 124.991 1.00 42.33 173 VAL A CA 1
ATOM 716 C C . VAL A 1 107 ? -6.592 35.199 123.865 1.00 40.97 173 VAL A C 1
ATOM 717 O O . VAL A 1 107 ? -7.774 34.886 123.897 1.00 42.69 173 VAL A O 1
ATOM 721 N N . LYS A 1 108 ? -5.799 34.881 1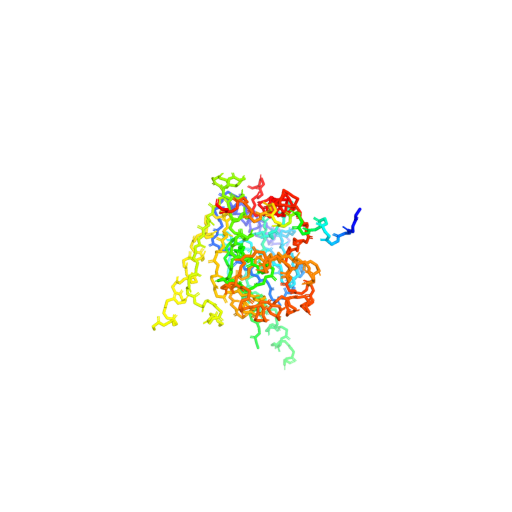22.852 1.00 38.13 174 LYS A N 1
ATOM 722 C CA . LYS A 1 108 ? -6.222 34.031 121.756 1.00 37.79 174 LYS A CA 1
ATOM 723 C C . LYS A 1 108 ? -6.781 32.691 122.261 1.00 41.33 174 LYS A C 1
ATOM 724 O O . LYS A 1 108 ? -7.839 32.249 121.806 1.00 41.20 174 LYS A O 1
ATOM 730 N N . LEU A 1 109 ? -6.076 32.046 123.197 1.00 41.34 175 LEU A N 1
ATOM 731 C CA . LEU A 1 109 ? -6.463 30.712 123.642 1.00 42.82 175 LEU A CA 1
ATOM 732 C C . LEU A 1 109 ? -7.725 30.770 124.503 1.00 46.20 175 LEU A C 1
ATOM 733 O O . LEU A 1 109 ? -8.584 29.896 124.393 1.00 45.00 175 LEU A O 1
ATOM 738 N N . GLU A 1 110 ? -7.832 31.798 125.350 1.00 49.82 176 GLU A N 1
ATOM 739 C CA . GLU A 1 110 ? -9.030 32.006 126.184 1.00 52.94 176 GLU A CA 1
ATOM 740 C C . GLU A 1 110 ? -10.248 32.384 125.345 1.00 55.23 176 GLU A C 1
ATOM 741 O O . GLU A 1 110 ? -11.370 31.959 125.643 1.00 56.92 176 GLU A O 1
ATOM 743 N N . ASN A 1 111 ? -10.032 33.186 124.305 1.00 56.38 177 ASN A N 1
ATOM 744 C CA . ASN A 1 111 ? -11.115 33.554 123.390 1.00 57.27 177 ASN A CA 1
ATOM 745 C C . ASN A 1 111 ? -11.636 32.401 122.539 1.00 59.08 177 ASN A C 1
ATOM 746 O O . ASN A 1 111 ? -12.753 32.469 122.053 1.00 59.39 177 ASN A O 1
ATOM 751 N N . MET A 1 112 ? -10.838 31.360 122.341 1.00 59.16 178 MET A N 1
ATOM 752 C CA . MET A 1 112 ? -11.337 30.152 121.696 1.00 62.67 178 MET A CA 1
ATOM 753 C C . MET A 1 112 ? -12.397 29.523 122.596 1.00 62.56 178 MET A C 1
ATOM 754 O O . MET A 1 112 ? -13.515 29.263 122.156 1.00 66.74 178 MET A O 1
ATOM 759 N N . ARG A 1 113 ? -12.051 29.310 123.862 1.00 60.96 179 ARG A N 1
ATOM 760 C CA . ARG A 1 113 ? -13.018 28.845 124.854 1.00 61.70 179 ARG A CA 1
ATOM 761 C C . ARG A 1 113 ? -14.227 29.781 124.914 1.00 59.31 179 ARG A C 1
ATOM 762 O O . ARG A 1 113 ? -15.363 29.356 124.745 1.00 58.53 179 ARG A O 1
ATOM 764 N N . LEU A 1 114 ? -13.958 31.062 125.139 1.00 58.83 180 LEU A N 1
ATOM 765 C CA . LEU A 1 114 ? -15.001 32.070 125.344 1.00 58.63 180 LEU A CA 1
ATOM 766 C C . LEU A 1 114 ? -15.945 32.185 124.153 1.00 60.16 180 LEU A C 1
ATOM 767 O O . LEU A 1 114 ? -17.154 32.341 124.320 1.00 60.03 180 LEU A O 1
ATOM 772 N N . GLN A 1 115 ? -15.375 32.130 122.957 1.00 62.73 181 GLN A N 1
ATOM 773 C CA . GLN A 1 115 ? -16.134 32.154 121.713 1.00 67.65 181 GLN A CA 1
ATOM 774 C C . GLN A 1 115 ? -17.049 30.941 121.644 1.00 69.96 181 GLN A C 1
ATOM 775 O O . GLN A 1 115 ? -18.226 31.061 121.308 1.00 66.33 181 GLN A O 1
ATOM 781 N N . HIS A 1 116 ? -16.480 29.780 121.959 1.00 70.36 182 HIS A N 1
ATOM 782 C CA . HIS A 1 116 ? -17.234 28.537 122.056 1.00 75.12 182 HIS A CA 1
ATOM 783 C C . HIS A 1 116 ? -18.408 28.619 123.081 1.00 77.73 182 HIS A C 1
ATOM 784 O O . HIS A 1 116 ? -19.498 28.073 122.846 1.00 76.77 182 HIS A O 1
ATOM 791 N N . GLU A 1 117 ? -18.179 29.307 124.201 1.00 75.52 183 GLU A N 1
ATOM 792 C CA . GLU A 1 117 ? -19.185 29.451 125.262 1.00 74.11 183 GLU A CA 1
ATOM 793 C C . GLU A 1 117 ? -20.257 30.495 124.958 1.00 71.17 183 GLU A C 1
ATOM 794 O O . GLU A 1 117 ? -21.421 30.293 125.299 1.00 72.82 183 GLU A O 1
ATOM 800 N N . GLN A 1 118 ? -19.863 31.617 124.358 1.00 65.58 184 GLN A N 1
ATOM 801 C CA . GLN A 1 118 ? -20.814 32.668 123.974 1.00 65.26 184 GLN A CA 1
ATOM 802 C C . GLN A 1 118 ? -21.749 32.202 122.855 1.00 69.95 184 GLN A C 1
ATOM 803 O O . GLN A 1 118 ? -22.909 32.627 122.789 1.00 70.05 184 GLN A O 1
ATOM 809 N N . ARG A 1 119 ? -21.235 31.340 121.978 1.00 71.75 185 ARG A N 1
ATOM 810 C CA . ARG A 1 119 ? -22.049 30.715 120.933 1.00 76.62 185 ARG A CA 1
ATOM 811 C C . ARG A 1 119 ? -22.938 29.586 121.472 1.00 76.97 185 ARG A C 1
ATOM 812 O O . ARG A 1 119 ? -24.030 29.349 120.953 1.00 76.34 185 ARG A O 1
ATOM 820 N N . ALA A 1 120 ? -22.455 28.890 122.500 1.00 77.92 186 ALA A N 1
ATOM 821 C CA . ALA A 1 120 ? -23.193 27.785 123.127 1.00 80.36 186 ALA A CA 1
ATOM 822 C C . ALA A 1 120 ? -24.406 28.239 123.962 1.00 80.49 186 ALA A C 1
ATOM 823 O O . ALA A 1 120 ? -25.393 27.507 124.056 1.00 79.54 186 ALA A O 1
ATOM 825 N N . LYS A 1 121 ? -24.325 29.427 124.569 1.00 80.23 187 LYS A N 1
ATOM 826 C CA . LYS A 1 121 ? -25.448 29.998 125.333 1.00 81.89 187 LYS A CA 1
ATOM 827 C C . LYS A 1 121 ? -26.542 30.569 124.413 1.00 83.47 187 LYS A C 1
ATOM 828 O O . LYS A 1 121 ? -27.710 30.638 124.804 1.00 84.38 187 LYS A O 1
ATOM 830 N N . GLN A 1 122 ? -26.160 30.961 123.195 1.00 86.68 188 GLN A N 1
ATOM 831 C CA . GLN A 1 122 ? -27.105 31.503 122.199 1.00 91.57 188 GLN A CA 1
ATOM 832 C C . GLN A 1 122 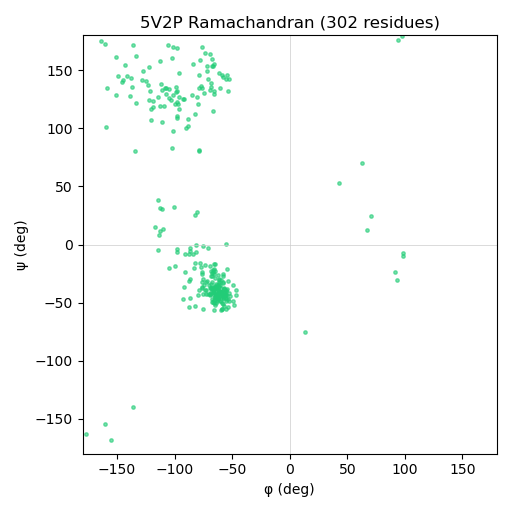? -28.284 30.563 121.914 1.00 93.31 188 GLN A C 1
ATOM 833 O O . GLN A 1 122 ? -28.178 29.634 121.107 1.00 93.02 188 GLN A O 1
ATOM 839 N N . HIS A 1 138 ? -9.308 27.737 137.344 1.00 84.14 267 HIS A N 1
ATOM 840 C CA . HIS A 1 138 ? -8.949 28.536 136.175 1.00 85.29 267 HIS A CA 1
ATOM 841 C C . HIS A 1 138 ? -7.428 28.537 135.970 1.00 85.57 267 HIS A C 1
ATOM 842 O O . HIS A 1 138 ? -6.698 29.257 136.664 1.00 83.75 267 HIS A O 1
ATOM 844 N N . THR A 1 139 ? -6.966 27.721 135.017 1.00 81.78 268 THR A N 1
ATOM 845 C CA . THR A 1 139 ? -5.542 27.571 134.715 1.00 74.08 268 THR A CA 1
ATOM 846 C C . THR A 1 139 ? -5.120 28.457 133.542 1.00 67.85 268 THR A C 1
ATOM 847 O O . THR A 1 139 ? -5.598 28.264 132.420 1.00 64.27 268 THR A O 1
ATOM 849 N N . PRO A 1 140 ? -4.221 29.433 133.795 1.00 63.50 269 PRO A N 1
ATOM 850 C CA . PRO A 1 140 ? -3.548 30.136 132.697 1.00 60.63 269 PRO A CA 1
ATOM 851 C C . PRO A 1 140 ? -2.905 29.151 131.728 1.00 54.40 269 PRO A C 1
ATOM 852 O O . PRO A 1 140 ? -2.386 28.115 132.156 1.00 53.30 269 PRO A O 1
ATOM 856 N N . PRO A 1 141 ? -2.949 29.458 130.429 1.00 50.66 270 PRO A N 1
ATOM 857 C CA . PRO A 1 141 ? -2.314 28.557 129.484 1.00 49.35 270 PRO A CA 1
ATOM 858 C C . PRO A 1 141 ? -0.782 28.564 129.615 1.00 45.59 270 PRO A C 1
ATOM 859 O O . PRO A 1 141 ? -0.175 27.549 129.318 1.00 45.78 270 PRO A O 1
ATOM 863 N N . TYR A 1 142 ? -0.194 29.673 130.087 1.00 42.98 271 TYR A N 1
ATOM 864 C CA . TYR A 1 142 ? 1.262 29.820 130.249 1.00 41.80 271 TYR A CA 1
ATOM 865 C C . TYR A 1 142 ? 1.688 30.290 131.647 1.00 43.88 271 TYR A C 1
ATOM 866 O O . TYR A 1 142 ? 1.021 31.123 132.272 1.00 46.11 271 TYR A O 1
ATOM 875 N N . ASP A 1 143 ? 2.802 29.727 132.116 1.00 42.52 272 ASP A N 1
ATOM 876 C CA . ASP A 1 143 ? 3.565 30.251 133.234 1.00 42.86 272 ASP A CA 1
ATOM 877 C C . ASP A 1 143 ? 4.814 30.900 132.659 1.00 42.63 272 ASP A C 1
ATOM 878 O O . ASP A 1 143 ? 5.488 30.296 131.821 1.00 42.40 272 ASP A O 1
ATOM 883 N N . VAL A 1 144 ? 5.150 32.103 133.114 1.00 41.86 273 VAL A N 1
ATOM 884 C CA . VAL A 1 144 ? 6.430 32.706 132.753 1.00 41.82 273 VAL A CA 1
ATOM 885 C C . VAL A 1 144 ? 7.544 31.993 133.542 1.00 40.30 273 VAL A C 1
ATOM 886 O O . VAL A 1 144 ? 7.439 31.809 134.755 1.00 37.99 273 VAL A O 1
ATOM 890 N N . VAL A 1 145 ? 8.596 31.573 132.842 1.00 38.45 274 VAL A N 1
ATOM 891 C CA . VAL A 1 145 ? 9.690 30.822 133.468 1.00 37.62 274 VAL A CA 1
ATOM 892 C C . VAL A 1 145 ? 11.037 31.398 133.025 1.00 36.15 274 VAL A C 1
ATOM 893 O O . VAL A 1 145 ? 11.100 32.118 132.031 1.00 33.95 274 VAL A O 1
ATOM 897 N N . PRO A 1 146 ? 12.123 31.082 133.762 1.00 35.51 275 PRO A N 1
ATOM 898 C CA . PRO A 1 146 ? 13.429 31.568 133.316 1.00 35.87 275 PRO A CA 1
ATOM 899 C C . PRO A 1 146 ? 13.721 31.130 131.877 1.00 35.19 275 PRO A C 1
ATOM 900 O O . PRO A 1 146 ? 13.364 30.005 131.488 1.00 33.25 275 PRO A O 1
ATOM 904 N N . SER A 1 147 ? 14.364 31.999 131.097 1.00 34.70 276 SER A N 1
ATOM 905 C CA . SER A 1 147 ? 14.647 31.685 129.689 1.00 34.89 276 SER A CA 1
ATOM 906 C C . SER A 1 147 ? 15.563 30.470 129.507 1.00 34.03 276 SER A C 1
ATOM 907 O O . SER A 1 147 ? 15.493 29.775 128.484 1.00 34.73 276 SER A O 1
ATOM 910 N N . MET A 1 148 ? 16.380 30.207 130.521 1.00 32.91 277 MET A N 1
ATOM 911 C CA . MET A 1 148 ? 17.134 28.976 130.634 1.00 34.02 277 MET A CA 1
ATOM 912 C C . MET A 1 148 ? 16.726 28.357 131.938 1.00 33.53 277 MET A C 1
ATOM 913 O O . MET A 1 148 ? 16.819 28.998 132.978 1.00 32.90 277 MET A O 1
ATOM 918 N N . ARG A 1 149 ? 16.265 27.117 131.889 1.00 33.39 278 ARG A N 1
ATOM 919 C CA . ARG A 1 149 ? 15.832 26.456 133.099 1.00 34.91 278 ARG A CA 1
ATOM 920 C C . ARG A 1 149 ? 17.062 26.266 133.981 1.00 34.15 278 ARG A C 1
ATOM 921 O O . ARG A 1 149 ? 18.084 25.781 133.513 1.00 32.79 278 ARG A O 1
ATOM 929 N N . PRO A 1 150 ? 16.984 26.674 135.251 1.00 34.14 279 PRO A N 1
ATOM 930 C CA . PRO A 1 150 ? 18.148 26.526 136.109 1.00 34.00 279 PRO A CA 1
ATOM 931 C C . PRO A 1 150 ? 18.330 25.092 136.625 1.00 35.86 279 PRO A C 1
ATOM 932 O O . PRO A 1 150 ? 17.343 24.371 136.897 1.00 34.24 279 PRO A O 1
ATOM 936 N N . VAL A 1 151 ? 19.594 24.700 136.769 1.00 35.35 280 VAL A N 1
ATOM 937 C CA . VAL A 1 151 ? 19.948 23.347 137.151 1.00 34.04 280 VAL A CA 1
ATOM 938 C C . VAL A 1 151 ? 20.060 23.296 138.651 1.00 34.82 280 VAL A C 1
ATOM 939 O O . VAL A 1 151 ? 20.791 24.082 139.280 1.00 35.13 280 VAL A O 1
ATOM 943 N N . VAL A 1 152 ? 19.316 22.374 139.226 1.00 33.82 281 VAL A N 1
ATOM 944 C CA . VAL A 1 152 ? 19.369 22.152 140.644 1.00 35.08 281 VAL A CA 1
ATOM 945 C C . VAL A 1 152 ? 19.777 20.702 140.837 1.00 35.36 281 VAL A C 1
ATOM 946 O O . VAL A 1 152 ? 19.221 19.815 140.191 1.00 36.96 281 VAL A O 1
ATOM 950 N N . LEU A 1 153 ? 20.750 20.475 141.707 1.00 35.73 282 LEU A N 1
ATOM 951 C CA . LEU A 1 153 ? 21.214 19.120 142.026 1.00 38.10 282 LEU A CA 1
ATOM 952 C C . LEU A 1 153 ? 20.571 18.658 143.331 1.00 38.66 282 LEU A C 1
ATOM 953 O O . LEU A 1 153 ? 20.590 19.387 144.329 1.00 38.76 282 LEU A O 1
ATOM 958 N N . VAL A 1 154 ? 20.004 17.453 143.329 1.00 37.24 283 VAL A N 1
ATOM 959 C CA . VAL A 1 154 ? 19.501 16.861 144.564 1.00 37.50 283 VAL A CA 1
ATOM 960 C C . VAL A 1 154 ? 20.153 15.497 144.731 1.00 36.21 283 VAL A C 1
ATOM 961 O O . VAL A 1 154 ? 20.363 14.778 143.756 1.00 35.80 283 VAL A O 1
ATOM 965 N N . GLY A 1 155 ? 20.504 15.168 145.967 1.00 37.44 284 GLY A N 1
ATOM 966 C CA . GLY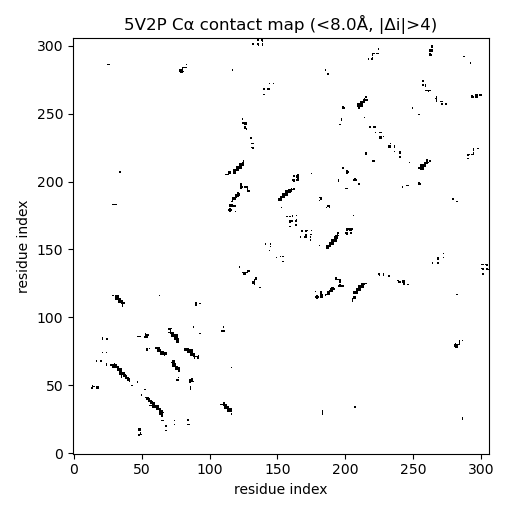 A 1 155 ? 21.165 13.898 146.271 1.00 39.05 284 GLY A CA 1
ATOM 967 C C . GLY A 1 155 ? 22.687 13.987 146.308 1.00 39.93 284 GLY A C 1
ATOM 968 O O . GLY A 1 155 ? 23.264 15.034 146.017 1.00 39.55 284 GLY A O 1
ATOM 969 N N . PRO A 1 156 ? 23.353 12.881 146.670 1.00 41.09 285 PRO A N 1
ATOM 970 C CA . PRO A 1 156 ? 22.738 11.601 147.045 1.00 42.49 285 PRO A CA 1
ATOM 971 C C . PRO A 1 156 ? 21.950 11.622 148.365 1.00 42.59 285 PRO A C 1
ATOM 972 O O . PRO A 1 156 ? 21.015 10.850 148.519 1.00 42.78 285 PRO A O 1
ATOM 976 N N . SER A 1 157 ? 22.320 12.514 149.279 1.00 44.77 286 SER A N 1
ATOM 977 C CA . SER A 1 157 ? 21.670 12.629 150.595 1.00 47.27 286 SER A CA 1
ATOM 978 C C . SER A 1 157 ? 21.419 14.111 150.964 1.00 46.12 286 SER A C 1
ATOM 979 O O . SER A 1 157 ? 21.051 14.878 150.103 1.00 49.12 286 SER A O 1
ATOM 982 N N . LEU A 1 158 ? 21.621 14.514 152.216 1.00 47.78 287 LEU A N 1
ATOM 983 C CA . LEU A 1 158 ? 21.298 15.881 152.647 1.00 48.86 287 LEU A CA 1
ATOM 984 C C . LEU A 1 158 ? 22.419 16.875 152.376 1.00 48.29 287 LEU A C 1
ATOM 985 O O . LEU A 1 158 ? 23.559 16.669 152.788 1.00 48.38 287 LEU A O 1
ATOM 990 N N . LYS A 1 159 ? 22.075 17.979 151.720 1.00 45.71 288 LYS A N 1
ATOM 991 C CA . LYS A 1 159 ? 22.991 19.102 151.616 1.00 45.57 288 LYS A CA 1
ATOM 992 C C . LYS A 1 159 ? 23.339 19.573 153.022 1.00 45.16 288 LYS A C 1
ATOM 993 O O . LYS A 1 159 ? 22.516 19.495 153.929 1.00 46.77 288 LYS A O 1
ATOM 999 N N . GLY A 1 160 ? 24.569 20.039 153.199 1.00 45.22 289 GLY A N 1
ATOM 1000 C CA . GLY A 1 160 ? 25.044 20.490 154.503 1.00 46.41 289 GLY A CA 1
ATOM 1001 C C . GLY A 1 160 ? 25.857 19.449 155.250 1.00 47.79 289 GLY A C 1
ATOM 1002 O O . GLY A 1 160 ? 26.460 19.761 156.271 1.00 47.37 289 GLY A O 1
ATOM 1003 N N . TYR A 1 161 ? 25.870 18.214 154.752 1.00 48.56 290 TYR A N 1
ATOM 1004 C CA . TYR A 1 161 ? 26.787 17.196 155.250 1.00 50.22 290 TYR A CA 1
ATOM 1005 C C . TYR A 1 161 ? 27.790 16.849 154.146 1.00 47.32 290 TYR A C 1
ATOM 1006 O O . TYR A 1 161 ? 27.522 17.083 152.975 1.00 45.29 290 TYR A O 1
ATOM 1015 N N . GLU A 1 162 ? 28.941 16.301 154.536 1.00 48.31 291 GLU A N 1
ATOM 1016 C CA . GLU A 1 162 ? 30.132 16.178 153.665 1.00 46.98 291 GLU A CA 1
ATOM 1017 C C . GLU A 1 162 ? 29.980 15.319 152.423 1.00 44.98 291 GLU A C 1
ATOM 1018 O O . GLU A 1 162 ? 30.387 15.721 151.342 1.00 45.16 291 GLU A O 1
ATOM 1024 N N . VAL A 1 163 ? 29.406 14.136 152.568 1.00 45.29 292 VAL A N 1
ATOM 1025 C CA . VAL A 1 163 ? 29.205 13.250 151.413 1.00 43.76 292 VAL A CA 1
ATOM 1026 C C . VAL A 1 163 ? 28.460 13.996 150.309 1.00 42.51 292 VAL A C 1
ATOM 1027 O O . VAL A 1 163 ? 28.937 14.065 149.184 1.00 43.79 292 VAL A O 1
ATOM 1031 N N . THR A 1 164 ? 27.309 14.579 150.632 1.00 41.45 293 THR A N 1
ATOM 1032 C CA . THR A 1 164 ? 26.517 15.281 149.616 1.00 40.21 293 THR A CA 1
ATOM 1033 C C . THR A 1 164 ? 27.181 16.569 149.127 1.00 39.72 293 THR A C 1
ATOM 1034 O O . THR A 1 164 ? 27.159 16.852 147.932 1.00 38.02 293 THR A O 1
ATOM 1038 N N . ASP A 1 165 ? 27.749 17.345 150.049 1.00 42.14 294 ASP A N 1
ATOM 1039 C CA . ASP A 1 165 ? 28.393 18.631 149.709 1.00 44.83 294 ASP A CA 1
ATOM 1040 C C . ASP A 1 165 ? 29.633 18.446 148.816 1.00 44.51 294 ASP A C 1
ATOM 1041 O O . ASP A 1 165 ? 29.861 19.241 147.905 1.00 43.95 294 ASP A O 1
ATOM 1046 N N . MET A 1 166 ? 30.403 17.384 149.060 1.00 44.32 295 MET A N 1
ATOM 1047 C CA . MET A 1 166 ? 31.638 17.143 148.311 1.00 43.86 295 MET A CA 1
ATOM 1048 C C . MET A 1 166 ? 31.384 16.532 146.941 1.00 40.77 295 MET A C 1
ATOM 1049 O O . MET A 1 166 ? 31.969 16.959 145.957 1.00 41.53 295 MET A O 1
ATOM 1054 N N . MET A 1 167 ? 30.492 15.552 146.860 1.00 38.45 296 MET A N 1
ATOM 1055 C CA . MET A 1 167 ? 30.108 15.001 145.557 1.00 36.17 296 MET A CA 1
ATOM 1056 C C . MET A 1 167 ? 29.491 16.036 144.607 1.00 35.08 296 MET A C 1
ATOM 1057 O O . MET A 1 167 ? 29.775 16.037 143.409 1.00 34.12 296 MET A O 1
ATOM 1062 N N . GLN A 1 168 ? 28.646 16.908 145.135 1.00 35.11 297 GLN A N 1
ATOM 1063 C CA . GLN A 1 168 ? 28.060 17.988 144.326 1.00 36.30 297 GLN A CA 1
ATOM 1064 C C . GLN A 1 168 ? 29.091 19.024 143.929 1.00 35.02 297 GLN A C 1
ATOM 1065 O O . GLN A 1 168 ? 29.095 19.473 142.789 1.00 34.29 297 GLN A O 1
ATOM 1071 N N . LYS A 1 169 ? 29.954 19.400 144.872 1.00 36.14 298 LYS A N 1
ATOM 1072 C CA . LYS A 1 169 ? 31.033 20.344 144.601 1.00 37.74 298 LYS A CA 1
ATOM 1073 C C . LYS A 1 169 ? 31.911 19.855 143.445 1.00 36.85 298 LYS A C 1
ATOM 1074 O O . LYS A 1 169 ? 32.265 20.629 142.556 1.00 36.74 298 LYS A O 1
ATOM 1080 N N . ALA A 1 170 ? 32.229 18.567 143.427 1.00 35.46 299 ALA A N 1
ATOM 1081 C CA . ALA A 1 170 ? 33.013 18.029 142.323 1.00 33.87 299 ALA A CA 1
ATOM 1082 C C . ALA A 1 170 ? 32.299 18.221 140.999 1.00 33.29 299 ALA A C 1
ATOM 1083 O O . ALA A 1 170 ? 32.941 18.474 140.000 1.00 31.83 299 ALA A O 1
ATOM 1085 N N . LEU A 1 171 ? 30.973 18.085 140.985 1.00 34.15 300 LEU A N 1
ATOM 1086 C CA . LEU A 1 171 ? 30.181 18.295 139.763 1.00 34.37 300 LEU A CA 1
ATOM 1087 C C . LEU A 1 171 ? 30.130 19.781 139.361 1.00 33.53 300 LEU A C 1
ATOM 1088 O O . LEU A 1 171 ? 30.254 20.108 138.194 1.00 31.98 300 LEU A O 1
ATOM 1093 N N . PHE A 1 172 ? 29.946 20.675 140.329 1.00 34.01 301 PHE A N 1
ATOM 1094 C CA . PHE A 1 172 ? 30.008 22.118 140.071 1.00 35.07 301 PHE A CA 1
ATOM 1095 C C . PHE A 1 172 ? 31.373 22.537 139.463 1.00 36.99 301 PHE A C 1
ATOM 1096 O O . PHE A 1 172 ? 31.438 23.287 138.486 1.00 35.64 301 PHE A O 1
ATOM 1104 N N . ASP A 1 173 ? 32.459 22.041 140.043 1.00 37.59 302 ASP A N 1
ATOM 1105 C CA . ASP A 1 173 ? 33.800 22.269 139.503 1.00 38.68 302 ASP A CA 1
ATOM 1106 C C . ASP A 1 173 ? 33.930 21.768 138.060 1.00 36.84 302 ASP A C 1
ATOM 1107 O O . ASP A 1 173 ? 34.465 22.477 137.208 1.00 37.20 302 ASP A O 1
ATOM 1112 N N . PHE A 1 174 ? 33.421 20.569 137.763 1.00 34.14 303 PHE A N 1
ATOM 1113 C CA . PHE A 1 174 ? 33.441 20.086 136.381 1.00 32.30 303 PHE A CA 1
ATOM 1114 C C . PHE A 1 174 ? 32.716 21.015 135.392 1.00 32.19 303 PHE A C 1
ATOM 1115 O O . PHE A 1 174 ? 33.211 21.275 134.299 1.00 30.37 303 PHE A O 1
ATOM 1123 N N . LEU A 1 175 ? 31.521 21.467 135.760 1.00 31.76 304 LEU A N 1
ATOM 1124 C CA . LEU A 1 175 ? 30.688 22.253 134.858 1.00 32.26 304 LEU A CA 1
ATOM 1125 C C . LEU A 1 175 ? 31.292 23.624 134.593 1.00 32.47 304 LEU A C 1
ATOM 1126 O O . LEU A 1 175 ? 31.213 24.149 133.489 1.00 34.23 304 LEU A O 1
ATOM 1131 N N . LYS A 1 176 ? 31.892 24.205 135.614 1.00 32.25 305 LYS A N 1
ATOM 1132 C CA . LYS A 1 176 ? 32.532 25.512 135.495 1.00 34.18 305 LYS A CA 1
ATOM 1133 C C . LYS A 1 176 ? 33.674 25.487 134.485 1.00 32.89 305 LYS A C 1
ATOM 1134 O O . LYS A 1 176 ? 33.877 26.445 133.753 1.00 32.59 305 LYS A O 1
ATOM 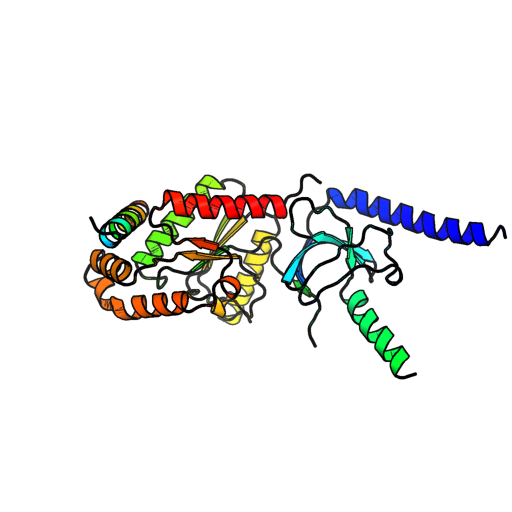1140 N N . HIS A 1 177 ? 34.366 24.357 134.397 1.00 31.98 306 HIS A N 1
ATOM 1141 C CA . HIS A 1 177 ? 35.419 24.172 133.397 1.00 31.42 306 HIS A CA 1
ATOM 1142 C C . HIS A 1 177 ? 34.885 23.755 132.024 1.00 30.42 306 HIS A C 1
ATOM 1143 O O . HIS A 1 177 ? 35.189 24.405 131.014 1.00 30.32 306 HIS A O 1
ATOM 1150 N N . ARG A 1 178 ? 34.083 22.691 131.964 1.00 30.13 307 ARG A N 1
ATOM 1151 C CA . ARG A 1 178 ? 33.520 22.232 130.661 1.00 31.27 307 ARG A CA 1
ATOM 1152 C C . ARG A 1 178 ? 32.748 23.325 129.925 1.00 31.04 307 ARG A C 1
ATOM 1153 O O . ARG A 1 178 ? 32.817 23.411 128.713 1.00 32.27 307 ARG A O 1
ATOM 1161 N N . PHE A 1 179 ? 32.000 24.135 130.662 1.00 30.81 308 PHE A N 1
ATOM 1162 C CA . PHE A 1 179 ? 31.126 25.146 130.081 1.00 32.35 308 PHE A CA 1
ATOM 1163 C C . PHE A 1 179 ? 31.599 26.563 130.378 1.00 32.79 308 PHE A C 1
ATOM 1164 O O . PHE A 1 179 ? 30.770 27.482 130.478 1.00 34.09 308 PHE A O 1
ATOM 1172 N N . GLU A 1 180 ? 32.910 26.753 130.502 1.00 31.81 309 GLU A N 1
ATOM 1173 C CA . GLU A 1 180 ? 33.471 28.093 130.618 1.00 31.75 309 GLU A CA 1
ATOM 1174 C C . GLU A 1 180 ? 33.020 28.993 129.471 1.00 31.95 309 GLU A C 1
ATOM 1175 O O . GLU A 1 180 ? 33.076 28.629 128.306 1.00 31.65 309 GLU A O 1
ATOM 1181 N N . GLY A 1 181 ? 32.566 30.188 129.821 1.00 33.30 310 GLY A N 1
ATOM 1182 C CA . GLY A 1 181 ? 32.057 31.128 128.824 1.00 33.13 310 GLY A CA 1
ATOM 1183 C C . GLY A 1 181 ? 30.563 31.028 128.572 1.00 32.92 310 GLY A C 1
ATOM 1184 O O . GLY A 1 181 ? 29.965 31.9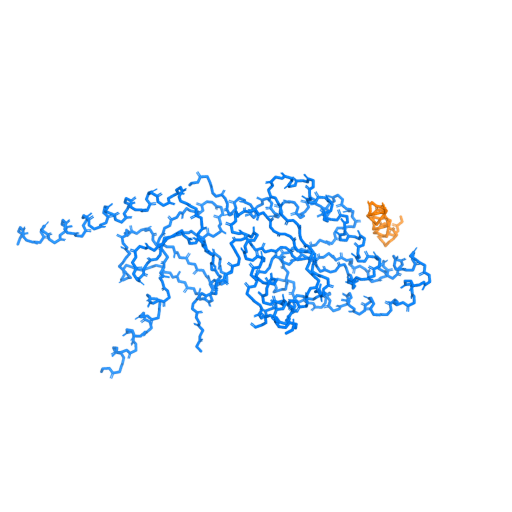91 128.117 1.00 34.66 310 GLY A O 1
ATOM 1185 N N . ARG A 1 182 ? 29.961 29.870 128.848 1.00 32.22 311 ARG A N 1
ATOM 1186 C CA . ARG A 1 182 ? 28.553 29.630 128.572 1.00 32.44 311 ARG A CA 1
ATOM 1187 C C . ARG A 1 182 ? 27.723 29.371 129.829 1.00 32.18 311 ARG A C 1
ATOM 1188 O O . ARG A 1 182 ? 26.609 28.873 129.714 1.00 30.77 311 ARG A O 1
ATOM 1196 N N . ILE A 1 183 ? 28.245 29.677 131.015 1.00 33.75 312 ILE A N 1
ATOM 1197 C CA . ILE A 1 183 ? 27.607 29.233 132.267 1.00 34.38 312 ILE A CA 1
ATOM 1198 C C . ILE A 1 183 ? 27.716 30.233 133.418 1.00 35.65 312 ILE A C 1
ATOM 1199 O O . ILE A 1 183 ? 28.735 30.890 133.589 1.00 36.19 312 ILE A O 1
ATOM 1204 N N . SER A 1 184 ? 26.642 30.333 134.199 1.00 36.53 313 SER A N 1
ATOM 1205 C CA . SER A 1 184 ? 26.641 31.057 135.467 1.00 39.47 313 SER A CA 1
ATOM 1206 C C . SER A 1 184 ? 26.317 30.065 136.559 1.00 38.58 313 SER A C 1
ATOM 1207 O O . SER A 1 184 ? 25.289 29.407 136.492 1.00 37.30 313 SER A O 1
ATOM 1210 N N . ILE A 1 185 ? 27.190 29.957 137.552 1.00 39.62 314 ILE A N 1
ATOM 1211 C CA . ILE A 1 185 ? 26.920 29.148 138.733 1.00 39.97 314 ILE A CA 1
ATOM 1212 C C . ILE A 1 185 ? 26.746 30.086 139.916 1.00 41.65 314 ILE A C 1
ATOM 1213 O O . ILE A 1 185 ? 27.543 31.009 140.101 1.00 44.41 314 ILE A O 1
ATOM 1218 N N . THR A 1 186 ? 25.697 29.872 140.707 1.00 40.85 315 THR A N 1
ATOM 1219 C CA . THR A 1 186 ? 25.393 30.780 141.812 1.00 41.30 315 THR A CA 1
ATOM 1220 C C . THR A 1 186 ? 24.906 30.018 143.041 1.00 40.64 315 THR A C 1
ATOM 1221 O O . THR A 1 186 ? 24.213 29.010 142.914 1.00 41.45 315 THR A O 1
ATOM 1225 N N . ARG A 1 187 ? 25.271 30.504 144.226 1.00 42.08 316 ARG A N 1
ATOM 1226 C CA . ARG A 1 187 ? 24.828 29.898 145.480 1.00 44.24 316 ARG A CA 1
ATOM 1227 C C . ARG A 1 187 ? 23.561 30.592 145.937 1.00 43.27 316 ARG A C 1
ATOM 1228 O O . ARG A 1 187 ? 23.524 31.812 146.054 1.00 44.59 316 ARG A O 1
ATOM 1236 N N . VAL A 1 188 ? 22.515 29.811 146.171 1.00 43.21 317 VAL A N 1
ATOM 1237 C CA . VAL A 1 188 ? 21.244 30.330 146.690 1.00 43.52 317 VAL A CA 1
ATOM 1238 C C . VAL A 1 188 ? 21.048 29.818 148.119 1.00 44.38 317 VAL A C 1
ATOM 1239 O O . VAL A 1 188 ? 20.765 28.638 148.342 1.00 45.25 317 VAL A O 1
ATOM 1243 N N . THR A 1 189 ? 21.237 30.712 149.083 1.00 47.60 318 THR A N 1
ATOM 1244 C CA . THR A 1 189 ? 21.111 30.389 150.510 1.00 50.20 318 THR A CA 1
ATOM 1245 C C . THR A 1 189 ? 19.667 30.544 151.003 1.00 50.41 318 THR A C 1
ATOM 1246 O O . THR A 1 189 ? 19.242 29.827 151.909 1.00 51.71 318 THR A O 1
ATOM 1250 N N . ALA A 1 190 ? 18.929 31.477 150.409 1.00 50.15 319 ALA A N 1
ATOM 1251 C CA . ALA A 1 190 ? 17.517 31.681 150.733 1.00 52.89 319 ALA A CA 1
ATOM 1252 C C . ALA A 1 190 ? 16.686 30.406 150.517 1.00 53.95 319 ALA A C 1
ATOM 1253 O O . ALA A 1 190 ? 16.942 29.644 149.580 1.00 53.54 319 ALA A O 1
ATOM 1255 N N . ASP A 1 191 ? 15.692 30.183 151.380 1.00 55.93 320 ASP A N 1
ATOM 1256 C CA . ASP A 1 191 ? 14.785 29.038 151.233 1.00 57.14 320 ASP A CA 1
ATOM 1257 C C . ASP A 1 191 ? 13.728 29.321 150.155 1.00 56.28 320 ASP A C 1
ATOM 1258 O O . ASP A 1 191 ? 12.571 29.671 150.449 1.00 54.65 320 ASP A O 1
ATOM 1263 N N . ILE A 1 192 ? 14.156 29.146 148.904 1.00 55.11 321 ILE A N 1
ATOM 1264 C CA . ILE A 1 192 ? 13.326 29.401 147.722 1.00 52.87 321 ILE A CA 1
ATOM 1265 C C . ILE A 1 192 ? 12.213 28.376 147.524 1.00 54.44 321 ILE A C 1
ATOM 1266 O O . ILE A 1 192 ? 11.452 28.493 146.565 1.00 52.60 321 ILE A O 1
ATOM 1271 N N . SER A 1 193 ? 12.150 27.352 148.381 1.00 56.94 322 SER A N 1
ATOM 1272 C CA . SER A 1 193 ? 11.000 26.450 148.409 1.00 59.95 322 SER A CA 1
ATOM 1273 C C . SER A 1 193 ? 9.772 27.214 148.886 1.00 62.29 322 SER A C 1
ATOM 1274 O O . SER A 1 193 ? 8.652 26.836 148.569 1.00 61.38 322 SER A O 1
ATOM 1277 N N . LEU A 1 194 ? 9.998 28.307 149.615 1.00 66.29 323 LEU A N 1
ATOM 1278 C CA . LEU A 1 194 ? 8.933 29.233 150.013 1.00 71.18 323 LEU A CA 1
ATOM 1279 C C . LEU A 1 194 ? 8.539 30.217 148.907 1.00 73.17 323 LEU A C 1
ATOM 1280 O O . LEU A 1 194 ? 8.079 31.315 149.214 1.00 72.91 323 LEU A O 1
ATOM 1285 N N . ALA A 1 195 ? 8.704 29.839 147.636 1.00 74.82 324 ALA A N 1
ATOM 1286 C CA . ALA A 1 195 ? 8.402 30.730 146.507 1.00 76.48 324 ALA A CA 1
ATOM 1287 C C . ALA A 1 195 ? 7.234 30.210 145.666 1.00 79.73 324 ALA A C 1
ATOM 1288 O O . ALA A 1 195 ? 7.243 30.330 144.435 1.00 81.05 324 ALA A O 1
ATOM 1290 N N . LYS A 1 196 ? 6.230 29.646 146.335 1.00 84.55 325 LYS A N 1
ATOM 1291 C CA . LYS A 1 196 ? 5.028 29.134 145.672 1.00 83.85 325 LYS A CA 1
ATOM 1292 C C . LYS A 1 196 ? 4.091 30.276 145.278 1.00 81.93 325 LYS A C 1
ATOM 1293 O O . LYS A 1 196 ? 4.174 30.815 144.172 1.00 78.17 325 LYS A O 1
ATOM 1295 N N . SER A 1 216 ? 10.650 39.964 155.137 1.00 87.35 345 SER A N 1
ATOM 1296 C CA . SER A 1 216 ? 11.953 39.571 155.679 1.00 86.53 345 SER A CA 1
ATOM 1297 C C . SER A 1 216 ? 12.536 38.390 154.882 1.00 82.46 345 SER A C 1
ATOM 1298 O O . SER A 1 216 ? 13.448 38.578 154.074 1.00 78.90 345 SER A O 1
ATOM 1300 N N . SER A 1 217 ? 12.004 37.187 155.107 1.00 79.49 346 SER A N 1
ATOM 1301 C CA . SER A 1 217 ? 12.356 36.016 154.302 1.00 74.27 346 SER A CA 1
ATOM 1302 C C . SER A 1 217 ? 11.663 36.122 152.952 1.00 71.17 346 SER A C 1
ATOM 1303 O O . SER A 1 217 ? 12.317 36.090 151.917 1.00 71.88 346 SER A O 1
ATOM 1305 N N . LEU A 1 218 ? 10.340 36.271 152.965 1.00 68.35 347 LEU A N 1
ATOM 1306 C CA . LEU A 1 218 ? 9.566 36.407 151.730 1.00 65.70 347 LEU A CA 1
ATOM 1307 C C . LEU A 1 218 ? 10.171 37.470 150.806 1.00 63.12 347 LEU A C 1
ATOM 1308 O O . LEU A 1 218 ? 10.144 37.328 149.583 1.00 61.84 347 LEU A O 1
ATOM 1310 N N . ALA A 1 219 ? 10.723 38.529 151.393 1.00 61.46 348 ALA A N 1
ATOM 1311 C CA . ALA A 1 219 ? 11.447 39.542 150.620 1.00 60.50 348 ALA A CA 1
ATOM 1312 C C . ALA A 1 219 ? 12.738 38.987 149.975 1.00 56.11 348 ALA A C 1
ATOM 1313 O O . ALA A 1 219 ? 12.964 39.168 148.780 1.00 50.80 348 ALA A O 1
ATOM 1315 N N . GLU A 1 220 ? 13.574 38.325 150.774 1.00 56.36 349 GLU A N 1
ATOM 1316 C CA . GLU A 1 220 ? 14.828 37.733 150.287 1.00 56.29 349 GLU A CA 1
ATOM 1317 C C . GLU A 1 220 ? 14.568 36.660 149.215 1.00 55.43 349 GLU A C 1
ATOM 1318 O O . GLU A 1 220 ? 15.297 36.569 148.227 1.00 53.74 349 GLU A O 1
ATOM 1324 N N . VAL A 1 221 ? 13.523 35.861 149.421 1.00 53.98 350 VAL A N 1
ATOM 1325 C CA . VAL A 1 221 ? 13.168 34.776 148.507 1.00 52.79 350 VAL A CA 1
ATOM 1326 C C . VAL A 1 221 ? 12.727 35.332 147.158 1.00 52.32 350 VAL A C 1
ATOM 1327 O O . VAL A 1 221 ? 13.195 34.872 146.119 1.00 50.53 350 VAL A O 1
ATOM 1331 N N . GLN A 1 222 ? 11.839 36.324 147.188 1.00 54.14 351 GLN A N 1
ATOM 1332 C CA . GLN A 1 222 ? 11.336 36.973 145.975 1.00 55.72 351 GLN A CA 1
ATOM 1333 C C . GLN A 1 222 ? 12.466 37.675 145.218 1.00 53.18 351 GLN A C 1
ATOM 1334 O O . GLN A 1 222 ? 12.464 37.720 143.989 1.00 51.36 351 GLN A O 1
ATOM 1340 N N . SER A 1 223 ? 13.422 38.223 145.961 1.00 50.03 352 SER A N 1
ATOM 1341 C CA . SER A 1 223 ? 14.608 38.831 145.385 1.00 49.63 352 SER A CA 1
ATOM 1342 C C . SER A 1 223 ? 15.496 37.797 144.664 1.00 46.86 352 SER A C 1
ATOM 1343 O O . SER A 1 223 ? 15.933 38.015 143.525 1.00 44.42 352 SER A O 1
ATOM 1346 N N . GLU A 1 224 ? 15.748 36.674 145.328 1.00 45.26 353 GLU A N 1
ATOM 1347 C CA . GLU A 1 224 ? 16.490 35.568 144.712 1.00 45.09 353 GLU A CA 1
ATOM 1348 C C . GLU A 1 224 ? 15.805 35.004 143.469 1.00 42.99 353 GLU A C 1
ATOM 1349 O O . GLU A 1 224 ? 16.487 34.625 142.514 1.00 42.93 353 GLU A O 1
ATOM 1355 N N . ILE A 1 225 ? 14.474 34.971 143.454 1.00 42.01 354 ILE A N 1
ATOM 1356 C CA . ILE A 1 225 ? 13.760 34.523 142.252 1.00 42.87 354 ILE A CA 1
ATOM 1357 C C . ILE A 1 225 ? 13.987 35.496 141.108 1.00 43.34 354 ILE A C 1
ATOM 1358 O O . ILE A 1 225 ? 14.238 35.072 139.980 1.00 46.10 354 ILE A O 1
ATOM 1363 N N . GLU A 1 226 ? 13.917 36.793 141.382 1.00 44.19 355 GLU A N 1
ATOM 1364 C CA . GLU A 1 226 ? 14.191 37.798 140.348 1.00 45.74 355 GLU A CA 1
ATOM 1365 C C . GLU A 1 226 ? 15.622 37.717 139.824 1.00 43.38 355 GLU A C 1
ATOM 1366 O O . GLU A 1 226 ? 15.852 37.886 138.634 1.00 42.25 355 GLU A O 1
ATOM 1372 N N . ARG A 1 227 ? 16.583 37.473 140.710 1.00 42.49 356 ARG A N 1
ATOM 1373 C CA . ARG A 1 227 ? 17.984 37.385 140.295 1.00 42.85 356 ARG A CA 1
ATOM 1374 C C . ARG A 1 227 ? 18.242 36.177 139.392 1.00 41.75 356 ARG A C 1
ATOM 1375 O O . ARG A 1 227 ? 19.014 36.261 138.441 1.00 41.53 356 ARG A O 1
ATOM 1383 N N . ILE A 1 228 ? 17.586 35.060 139.699 1.00 41.92 357 ILE A N 1
ATOM 1384 C CA . ILE A 1 228 ? 17.675 33.857 138.881 1.00 41.67 357 ILE A CA 1
ATOM 1385 C C . ILE A 1 228 ? 17.118 34.102 137.492 1.00 41.28 357 ILE A C 1
ATOM 1386 O O . ILE A 1 228 ? 17.776 33.768 136.509 1.00 42.56 357 ILE A O 1
ATOM 1391 N N . PHE A 1 229 ? 15.922 34.687 137.406 1.00 41.06 358 PHE A N 1
ATOM 1392 C CA . PHE A 1 229 ? 15.348 35.090 136.105 1.00 41.22 358 PHE A CA 1
ATOM 1393 C C . PHE A 1 229 ? 16.333 35.960 135.307 1.00 42.78 358 PHE A C 1
ATOM 1394 O O . PHE A 1 229 ? 16.490 35.792 134.084 1.00 43.32 358 PHE A O 1
ATOM 1402 N N . GLU A 1 230 ? 16.994 36.885 136.003 1.00 43.96 359 GLU A N 1
ATOM 1403 C CA . GLU A 1 230 ? 17.930 37.811 135.365 1.00 44.45 359 GLU A CA 1
ATOM 1404 C C . GLU A 1 230 ? 19.172 37.113 134.828 1.00 40.07 359 GLU A C 1
ATOM 1405 O O . GLU A 1 230 ? 19.568 37.377 133.704 1.00 39.27 359 GLU A O 1
ATOM 1411 N N . LEU A 1 231 ? 19.786 36.237 135.623 1.00 38.77 360 LEU A N 1
ATOM 1412 C CA . LEU A 1 231 ? 20.936 35.456 135.158 1.00 38.83 360 LEU A CA 1
ATOM 1413 C C . LEU A 1 231 ? 20.626 34.681 133.885 1.00 38.39 360 LEU A C 1
ATOM 1414 O O . LEU A 1 231 ? 21.463 34.560 132.999 1.00 41.04 360 LEU A O 1
ATOM 1419 N N . ALA A 1 232 ? 19.416 34.155 133.801 1.00 38.28 361 ALA A N 1
ATOM 1420 C CA . ALA A 1 232 ? 19.015 33.307 132.688 1.00 39.72 361 ALA A CA 1
ATOM 1421 C C . ALA A 1 232 ? 18.681 34.063 131.401 1.00 41.31 361 ALA A C 1
ATOM 1422 O O . ALA A 1 232 ? 18.633 33.476 130.326 1.00 42.37 361 ALA A O 1
ATOM 1424 N N . ARG A 1 233 ? 18.469 35.366 131.507 1.00 43.02 362 ARG A N 1
ATOM 1425 C CA . ARG A 1 233 ? 17.960 36.177 130.409 1.00 44.32 362 ARG A CA 1
ATOM 1426 C C . ARG A 1 233 ? 18.945 36.244 129.239 1.00 44.99 362 ARG A C 1
ATOM 1427 O O . ARG A 1 233 ? 18.540 36.369 128.076 1.00 45.46 362 ARG A O 1
ATOM 1435 N N . THR A 1 234 ? 20.237 36.136 129.538 1.00 43.16 363 THR A N 1
ATOM 1436 C CA . THR A 1 234 ? 21.275 36.145 128.503 1.00 43.84 363 THR A CA 1
ATOM 1437 C C . THR A 1 234 ? 21.478 34.789 127.799 1.00 41.93 363 THR A C 1
ATOM 1438 O O . THR A 1 234 ? 22.302 34.680 126.882 1.00 40.50 363 THR A O 1
ATOM 1442 N N . LEU A 1 235 ? 20.716 33.777 128.210 1.00 38.92 364 LEU A N 1
ATOM 1443 C CA . LEU A 1 235 ? 20.699 32.451 127.555 1.00 39.87 364 LEU A CA 1
ATOM 1444 C C . LEU A 1 235 ? 21.992 31.650 127.790 1.00 39.48 364 LEU A C 1
ATOM 1445 O O . LEU A 1 235 ? 22.343 30.786 126.995 1.00 39.22 364 LEU A O 1
ATOM 1450 N N . GLN A 1 236 ? 22.677 31.962 128.885 1.00 39.53 365 GLN A N 1
ATOM 1451 C CA . GLN A 1 236 ? 23.764 31.151 129.412 1.00 39.49 365 GLN A CA 1
ATOM 1452 C C . GLN A 1 236 ? 23.157 30.048 130.266 1.00 37.68 365 GLN A C 1
ATOM 1453 O O . GLN A 1 236 ? 22.061 30.206 130.808 1.00 36.97 365 GLN A O 1
ATOM 1459 N N . LEU A 1 237 ? 23.873 28.940 130.422 1.00 35.04 366 LEU A N 1
ATOM 1460 C CA . LEU A 1 237 ? 23.417 27.895 131.310 1.00 33.54 366 LEU A CA 1
ATOM 1461 C C . LEU A 1 237 ? 23.446 28.454 132.719 1.00 33.76 366 LEU A C 1
ATOM 1462 O O . LEU A 1 237 ? 24.424 29.110 133.117 1.00 35.83 366 LEU A O 1
ATOM 1467 N N . VAL A 1 238 ? 22.355 28.255 133.453 1.00 32.07 367 VAL A N 1
ATOM 1468 C CA . VAL A 1 238 ? 22.280 28.639 134.857 1.00 32.51 367 VAL A CA 1
ATOM 1469 C C . VAL A 1 238 ? 22.295 27.382 135.735 1.00 31.98 367 VAL A C 1
ATOM 1470 O O . VAL A 1 238 ? 21.570 26.424 135.459 1.00 32.49 367 VAL A O 1
ATOM 1474 N N . VAL A 1 239 ? 23.105 27.406 136.792 1.00 32.41 368 VAL A N 1
ATOM 1475 C CA . VAL A 1 239 ? 23.245 26.296 137.729 1.00 32.52 368 VAL A CA 1
ATOM 1476 C C . VAL A 1 239 ? 23.188 26.843 139.135 1.00 34.25 368 VAL A C 1
ATOM 1477 O O . VAL A 1 239 ? 24.010 27.694 139.498 1.00 34.24 368 VAL A O 1
ATOM 1481 N N . LEU A 1 240 ? 22.223 26.352 139.921 1.00 33.68 369 LEU A N 1
ATOM 1482 C CA . LEU A 1 240 ? 22.029 26.802 141.287 1.00 34.81 369 LEU A CA 1
ATOM 1483 C C . LEU A 1 240 ? 22.663 25.834 142.264 1.00 37.35 369 LEU A C 1
ATOM 1484 O O . LEU A 1 240 ? 22.513 24.625 142.128 1.00 38.49 369 LEU A O 1
ATOM 1489 N N . ASP A 1 241 ? 23.366 26.378 143.252 1.00 38.27 370 ASP A N 1
ATOM 1490 C CA . ASP A 1 241 ? 23.749 25.629 144.429 1.00 38.93 370 ASP A CA 1
ATOM 1491 C C . ASP A 1 241 ? 22.777 26.069 145.509 1.00 38.35 370 ASP A C 1
ATOM 1492 O O . ASP A 1 241 ? 23.069 26.951 146.311 1.00 37.94 370 ASP A O 1
ATOM 1497 N N . ALA A 1 242 ? 21.601 25.445 145.494 1.00 39.47 371 ALA A N 1
ATOM 1498 C CA . ALA A 1 242 ? 20.488 25.832 146.348 1.00 38.80 371 ALA A CA 1
ATOM 1499 C C . ALA A 1 242 ? 20.573 25.067 147.658 1.00 40.68 371 ALA A C 1
ATOM 1500 O O . ALA A 1 242 ? 20.178 23.907 147.705 1.00 41.55 371 ALA A O 1
ATOM 1502 N N . ASP A 1 243 ? 21.075 25.714 148.712 1.00 42.37 372 ASP A N 1
ATOM 1503 C CA . ASP A 1 243 ? 21.399 25.047 149.991 1.00 45.91 372 ASP A CA 1
ATOM 1504 C C . ASP A 1 243 ? 20.218 24.322 150.661 1.00 48.18 372 ASP A C 1
ATOM 1505 O O . ASP A 1 243 ? 20.419 23.312 151.353 1.00 47.90 372 ASP A O 1
ATOM 1510 N N . THR A 1 244 ? 19.004 24.851 150.485 1.00 45.37 373 THR A N 1
ATOM 1511 C CA . THR A 1 244 ? 17.827 24.339 151.191 1.00 45.50 373 THR A CA 1
ATOM 1512 C C . THR A 1 244 ? 17.066 23.244 150.451 1.00 45.02 373 THR A C 1
ATOM 1513 O O . THR A 1 244 ? 16.149 22.663 151.026 1.00 45.76 373 THR A O 1
ATOM 1517 N N . ILE A 1 245 ? 17.423 22.967 149.192 1.00 43.37 374 ILE A N 1
ATOM 1518 C CA . ILE A 1 245 ? 16.638 22.051 148.351 1.00 42.99 374 ILE A CA 1
ATOM 1519 C C . ILE A 1 245 ? 17.231 20.650 148.323 1.00 45.18 374 ILE A C 1
ATOM 1520 O O . ILE A 1 245 ? 18.295 20.432 147.723 1.00 42.79 374 ILE A O 1
ATOM 1525 N N . ASN A 1 246 ? 16.534 19.717 148.983 1.00 45.42 375 ASN A N 1
ATOM 1526 C CA . ASN A 1 246 ? 16.919 18.296 149.030 1.00 45.94 375 ASN A CA 1
ATOM 1527 C C . ASN A 1 246 ? 15.948 17.325 148.335 1.00 45.37 375 ASN A C 1
ATOM 1528 O O . ASN A 1 246 ? 16.244 16.132 148.239 1.00 47.68 375 ASN A O 1
ATOM 1533 N N . HIS A 1 247 ? 14.822 17.838 147.841 1.00 44.77 376 HIS A N 1
ATOM 1534 C CA . HIS A 1 247 ? 13.750 17.022 147.262 1.00 44.17 376 HIS A CA 1
ATOM 1535 C C . HIS A 1 247 ? 13.069 17.785 146.092 1.00 43.56 376 HIS A C 1
ATOM 1536 O O . HIS A 1 247 ? 12.859 18.988 146.175 1.00 41.32 376 HIS A O 1
ATOM 1543 N N . PRO A 1 248 ? 12.736 17.094 144.989 1.00 44.11 377 PRO A N 1
ATOM 1544 C CA . PRO A 1 248 ? 12.093 17.798 143.873 1.00 44.87 377 PRO A CA 1
ATOM 1545 C C . PRO A 1 248 ? 10.770 18.515 144.231 1.00 49.50 377 PRO A C 1
ATOM 1546 O O . PRO A 1 248 ? 10.460 19.563 143.653 1.00 53.00 377 PRO A O 1
ATOM 1550 N N . ALA A 1 249 ? 9.998 17.953 145.155 1.00 51.71 378 ALA A N 1
ATOM 1551 C CA . ALA A 1 249 ? 8.742 18.579 145.607 1.00 54.36 378 ALA A CA 1
ATOM 1552 C C . ALA A 1 249 ? 8.914 19.987 146.191 1.00 54.68 378 ALA A C 1
ATOM 1553 O O . ALA A 1 249 ? 7.989 20.799 146.119 1.00 55.45 378 ALA A O 1
ATOM 1555 N N . GLN A 1 250 ? 10.087 20.288 146.749 1.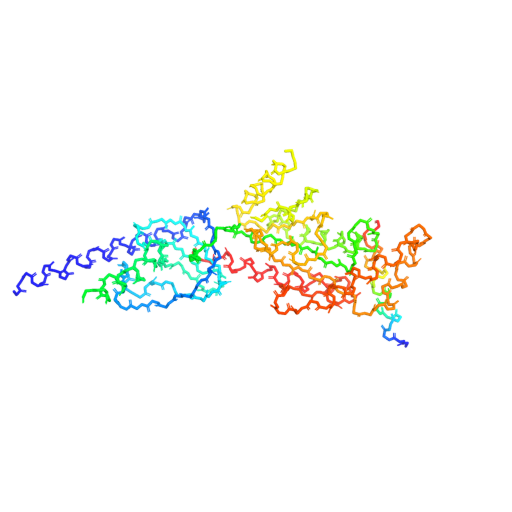00 54.13 379 GLN A N 1
ATOM 1556 C CA . GLN A 1 250 ? 10.338 21.622 147.314 1.00 52.93 379 GLN A CA 1
ATOM 1557 C C . GLN A 1 250 ? 10.338 22.760 146.293 1.00 52.28 379 GLN A C 1
ATOM 1558 O O . GLN A 1 250 ? 10.223 23.908 146.683 1.00 55.08 379 GLN A O 1
ATOM 1564 N N . LEU A 1 251 ? 10.456 22.459 145.001 1.00 54.84 380 LEU A N 1
ATOM 1565 C CA . LEU A 1 251 ? 10.396 23.492 143.959 1.00 55.69 380 LEU A CA 1
ATOM 1566 C C . LEU A 1 251 ? 9.167 23.384 143.048 1.00 58.92 380 LEU A C 1
ATOM 1567 O O . LEU A 1 251 ? 9.065 24.106 142.048 1.00 56.84 380 LEU A O 1
ATOM 1572 N N . SER A 1 252 ? 8.234 22.500 143.397 1.00 63.45 381 SER A N 1
ATOM 1573 C CA . SER A 1 252 ? 7.074 22.207 142.542 1.00 69.14 381 SER A CA 1
ATOM 1574 C C . SER A 1 252 ? 6.216 23.442 142.255 1.00 67.92 381 SER A C 1
ATOM 1575 O O . SER A 1 252 ? 5.902 23.734 141.094 1.00 67.18 381 SER A O 1
ATOM 1577 N N . LYS A 1 253 ? 5.863 24.165 143.315 1.00 65.67 382 LYS A N 1
ATOM 1578 C CA . LYS A 1 253 ? 4.944 25.302 143.208 1.00 67.57 382 LYS A CA 1
ATOM 1579 C C . LYS A 1 253 ? 5.610 26.610 142.744 1.00 66.66 382 LYS A C 1
ATOM 1580 O O . LYS A 1 253 ? 4.915 27.609 142.506 1.00 63.38 382 LYS A O 1
ATOM 1582 N N . THR A 1 254 ? 6.942 26.615 142.627 1.00 64.19 383 THR A N 1
ATOM 1583 C CA . THR A 1 254 ? 7.659 27.789 142.135 1.00 58.46 383 THR A CA 1
ATOM 1584 C C . THR A 1 254 ? 7.476 27.831 140.635 1.00 56.43 383 THR A C 1
ATOM 1585 O O . THR A 1 254 ? 6.966 26.880 140.032 1.00 57.06 383 THR A O 1
ATOM 1589 N N . SER A 1 255 ? 7.886 28.943 140.042 1.00 50.72 384 SER A N 1
ATOM 1590 C CA . SER A 1 255 ? 7.916 29.077 138.605 1.00 50.58 384 SER A CA 1
ATOM 1591 C C . SER A 1 255 ? 9.366 29.140 138.100 1.00 44.99 384 SER A C 1
ATOM 1592 O O . SER A 1 255 ? 9.656 29.754 137.082 1.00 43.64 384 SER A O 1
ATOM 1595 N N . LEU A 1 256 ? 10.272 28.479 138.811 1.00 43.88 385 LEU A N 1
ATOM 1596 C CA . LEU A 1 256 ? 11.655 28.311 138.341 1.00 41.35 385 LEU A CA 1
ATOM 1597 C C . LEU A 1 256 ? 11.797 27.258 137.251 1.00 39.23 385 LEU A C 1
ATOM 1598 O O . LEU A 1 256 ? 12.749 27.300 136.474 1.00 39.10 385 LEU A O 1
ATOM 1603 N N . ALA A 1 257 ? 10.856 26.318 137.196 1.00 38.47 386 ALA A N 1
ATOM 1604 C CA . ALA A 1 257 ? 10.870 25.229 136.216 1.00 38.38 386 ALA A CA 1
ATOM 1605 C C . ALA A 1 257 ? 12.262 24.617 136.027 1.00 37.84 386 ALA A C 1
ATOM 1606 O O . ALA A 1 257 ? 12.743 24.484 134.904 1.00 38.06 386 ALA A O 1
ATOM 1608 N N . PRO A 1 258 ? 12.893 24.210 137.130 1.00 37.25 387 PRO A N 1
ATOM 1609 C CA . PRO A 1 258 ? 14.274 23.758 137.089 1.00 36.74 387 PRO A CA 1
ATOM 1610 C C . PRO A 1 258 ? 14.500 22.456 136.331 1.00 35.37 387 PRO A C 1
ATOM 1611 O O . PRO A 1 258 ? 13.584 21.638 136.178 1.00 33.41 387 PRO A O 1
ATOM 1615 N N . ILE A 1 259 ? 15.720 22.306 135.817 1.00 35.01 388 ILE A N 1
ATOM 1616 C CA . ILE A 1 259 ? 16.235 21.002 135.404 1.00 34.85 388 ILE A CA 1
ATOM 1617 C C . ILE A 1 259 ? 16.740 20.368 136.682 1.00 34.02 388 ILE A C 1
ATOM 1618 O O . ILE A 1 259 ? 17.694 20.877 137.283 1.00 32.79 388 ILE A O 1
ATOM 1623 N N . ILE A 1 260 ? 16.076 19.301 137.124 1.00 35.44 389 ILE A N 1
ATOM 1624 C CA . ILE A 1 260 ? 16.428 18.647 138.380 1.00 37.70 389 ILE A CA 1
ATOM 1625 C C . ILE A 1 260 ? 17.337 17.476 138.074 1.00 37.23 389 ILE A C 1
ATOM 1626 O O . ILE A 1 260 ? 16.998 16.618 137.256 1.00 34.95 389 ILE A O 1
ATOM 1631 N N . VAL A 1 261 ? 18.485 17.462 138.746 1.00 36.91 390 VAL A N 1
ATOM 1632 C CA . VAL A 1 261 ? 19.518 16.453 138.553 1.00 37.17 390 VAL A CA 1
ATOM 1633 C C . VAL A 1 261 ? 19.603 15.628 139.814 1.00 36.54 390 VAL A C 1
ATOM 1634 O O . VAL A 1 261 ? 19.876 16.152 140.885 1.00 36.68 390 VAL A O 1
ATOM 1638 N N . TYR A 1 262 ? 19.341 14.336 139.686 1.00 38.07 391 TYR A N 1
ATOM 1639 C CA . TYR A 1 262 ? 19.353 13.434 140.843 1.00 39.33 391 TYR A CA 1
ATOM 1640 C C . TYR A 1 262 ? 20.700 12.753 140.841 1.00 36.82 391 TYR A C 1
ATOM 1641 O O . TYR A 1 262 ? 20.993 11.988 139.944 1.00 37.32 391 TYR A O 1
ATOM 1650 N N . VAL A 1 263 ? 21.535 13.085 141.814 1.00 36.36 392 VAL A N 1
ATOM 1651 C CA . VAL A 1 263 ? 22.807 12.398 141.992 1.00 38.75 392 VAL A CA 1
ATOM 1652 C C . VAL A 1 263 ? 22.510 11.208 142.907 1.00 38.18 392 VAL A C 1
ATOM 1653 O O . VAL A 1 263 ? 22.361 11.369 144.107 1.00 39.09 392 VAL A O 1
ATOM 1657 N N . LYS A 1 264 ? 22.410 10.024 142.316 1.00 39.14 393 LYS A N 1
ATOM 1658 C CA . LYS A 1 264 ? 21.880 8.848 143.002 1.00 41.67 393 LYS A CA 1
ATOM 1659 C C . LYS A 1 264 ? 22.946 7.782 143.314 1.00 42.36 393 LYS A C 1
ATOM 1660 O O . LYS A 1 264 ? 23.571 7.241 142.398 1.00 41.51 393 LYS A O 1
ATOM 1666 N N . ILE A 1 265 ? 23.137 7.492 144.605 1.00 42.61 394 ILE A N 1
ATOM 1667 C CA . ILE A 1 265 ? 23.871 6.304 145.046 1.00 43.60 394 ILE A CA 1
ATOM 1668 C C . ILE A 1 265 ? 22.872 5.146 145.167 1.00 45.76 394 ILE A C 1
ATOM 1669 O O . ILE A 1 265 ? 22.046 5.142 146.078 1.00 46.81 394 ILE A O 1
ATOM 1674 N N . SER A 1 266 ? 22.938 4.185 144.246 1.00 46.38 395 SER A N 1
ATOM 1675 C CA . SER A 1 266 ? 21.932 3.116 144.161 1.00 49.96 395 SER A CA 1
ATOM 1676 C C . SER A 1 266 ? 21.827 2.286 145.430 1.00 49.42 395 SER A C 1
ATOM 1677 O O . SER A 1 266 ? 20.726 1.940 145.853 1.00 47.51 395 SER A O 1
ATOM 1680 N N . SER A 1 267 ? 22.970 1.983 146.035 1.00 49.35 396 SER A N 1
ATOM 1681 C CA . SER A 1 267 ? 23.011 1.121 147.208 1.00 50.99 396 SER A CA 1
ATOM 1682 C C . SER A 1 267 ? 23.057 1.908 148.521 1.00 51.10 396 SER A C 1
ATOM 1683 O O . SER A 1 267 ? 23.990 2.671 148.751 1.00 51.17 396 SER A O 1
ATOM 1686 N N . PRO A 1 268 ? 22.058 1.705 149.398 1.00 51.90 397 PRO A N 1
ATOM 1687 C CA . PRO A 1 268 ? 22.106 2.294 150.741 1.00 51.30 397 PRO A CA 1
ATOM 1688 C C . PRO A 1 268 ? 23.322 1.850 151.570 1.00 52.96 397 PRO A C 1
ATOM 1689 O O . PRO A 1 268 ? 23.781 2.611 152.427 1.00 55.11 397 PRO A O 1
ATOM 1693 N N . LYS A 1 269 ? 23.827 0.633 151.343 1.00 53.27 398 LYS A N 1
ATOM 1694 C CA . LYS A 1 269 ? 25.011 0.146 152.084 1.00 55.48 398 LYS A CA 1
ATOM 1695 C C . LYS A 1 269 ? 26.264 0.923 151.684 1.00 51.99 398 LYS A C 1
ATOM 1696 O O . LYS A 1 269 ? 27.151 1.165 152.503 1.00 54.12 398 LYS A O 1
ATOM 1702 N N . VAL A 1 270 ? 26.328 1.325 150.422 1.00 50.31 399 VAL A N 1
ATOM 1703 C CA . VAL A 1 270 ? 27.449 2.119 149.927 1.00 50.19 399 VAL A CA 1
ATOM 1704 C C . VAL A 1 270 ? 27.451 3.494 150.591 1.00 48.43 399 VAL A C 1
ATOM 1705 O O . VAL A 1 270 ? 28.464 3.942 151.123 1.00 45.32 399 VAL A O 1
ATOM 1709 N N . LEU A 1 271 ? 26.294 4.144 150.574 1.00 49.98 400 LEU A N 1
ATOM 1710 C CA . LEU A 1 271 ? 26.127 5.452 151.201 1.00 49.62 400 LEU A CA 1
ATOM 1711 C C . LEU A 1 271 ? 26.431 5.391 152.694 1.00 49.05 400 LEU A C 1
ATOM 1712 O O . LEU A 1 271 ? 27.058 6.290 153.263 1.00 48.46 400 LEU A O 1
ATOM 1717 N N . GLN A 1 272 ? 25.974 4.326 153.332 1.00 54.10 401 GLN A N 1
ATOM 1718 C CA . GLN A 1 272 ? 26.223 4.124 154.757 1.00 57.44 401 GLN A CA 1
ATOM 1719 C C . GLN A 1 272 ? 27.729 4.117 155.036 1.00 57.21 401 GLN A C 1
ATOM 1720 O O . GLN A 1 272 ? 28.205 4.764 155.974 1.00 56.90 401 GLN A O 1
ATOM 1726 N N . ARG A 1 273 ? 28.472 3.402 154.195 1.00 56.54 402 ARG A N 1
ATOM 1727 C CA . ARG A 1 273 ? 29.911 3.290 154.354 1.00 57.89 402 ARG A CA 1
ATOM 1728 C C . ARG A 1 273 ? 30.657 4.565 153.946 1.00 54.85 402 ARG A C 1
ATOM 1729 O O . ARG A 1 273 ? 31.664 4.905 154.560 1.00 52.35 402 ARG A O 1
ATOM 1737 N N . LEU A 1 274 ? 30.165 5.272 152.928 1.00 52.93 403 LEU A N 1
ATOM 1738 C CA . LEU A 1 274 ? 30.736 6.572 152.566 1.00 50.89 403 LEU A CA 1
ATOM 1739 C C . LEU A 1 274 ? 30.612 7.570 153.703 1.00 49.19 403 LEU A C 1
ATOM 1740 O O . LEU A 1 274 ? 31.570 8.290 153.997 1.00 45.42 403 LEU A O 1
ATOM 1745 N N . ILE A 1 275 ? 29.434 7.622 154.328 1.00 47.15 404 ILE A N 1
ATOM 1746 C CA . ILE A 1 275 ? 29.222 8.525 155.461 1.00 50.17 404 ILE A CA 1
ATOM 1747 C C . ILE A 1 275 ? 30.170 8.205 156.616 1.00 50.09 404 ILE A C 1
ATOM 1748 O O . ILE A 1 275 ? 30.796 9.109 157.175 1.00 49.54 404 ILE A O 1
ATOM 1753 N N . LYS A 1 276 ? 30.259 6.928 156.985 1.00 50.16 405 LYS A N 1
ATOM 1754 C CA . LYS A 1 276 ? 31.158 6.511 158.063 1.00 50.52 405 LYS A CA 1
ATOM 1755 C C . LYS A 1 276 ? 32.617 6.826 157.712 1.00 51.36 405 LYS A C 1
ATOM 1756 O O . LYS A 1 276 ? 33.392 7.245 158.581 1.00 50.88 405 LYS A O 1
ATOM 1758 N N . SER A 1 277 ? 32.975 6.669 156.436 1.00 49.15 406 SER A N 1
ATOM 1759 C CA . SER A 1 277 ? 34.323 7.025 155.964 1.00 50.46 406 SER A CA 1
ATOM 1760 C C . SER A 1 277 ? 34.714 8.477 156.294 1.00 52.56 406 SER A C 1
ATOM 1761 O O . SER A 1 277 ? 35.898 8.802 156.331 1.00 53.65 406 SER A O 1
ATOM 1764 N N . ARG A 1 278 ? 33.734 9.342 156.550 1.00 52.72 407 ARG A N 1
ATOM 1765 C CA . ARG A 1 278 ? 34.013 10.729 156.940 1.00 54.29 407 ARG A CA 1
ATOM 1766 C C . ARG A 1 278 ? 34.226 10.942 158.442 1.00 55.07 407 ARG A C 1
ATOM 1767 O O . ARG A 1 278 ? 34.507 12.058 158.862 1.00 56.16 407 ARG A O 1
ATOM 1775 N N . GLY A 1 279 ? 34.082 9.899 159.253 1.00 56.29 408 GLY A N 1
ATOM 1776 C CA . GLY A 1 279 ? 34.373 10.008 160.677 1.00 58.39 408 GLY A CA 1
ATOM 1777 C C . GLY A 1 279 ? 33.163 10.253 161.556 1.00 61.87 408 GLY A C 1
ATOM 1778 O O . GLY A 1 279 ? 32.034 10.374 161.068 1.00 61.87 408 GLY A O 1
ATOM 1779 N N . LYS A 1 280 ? 33.425 10.348 162.861 1.00 63.83 409 LYS A N 1
ATOM 1780 C CA . LYS A 1 280 ? 32.389 10.352 163.899 1.00 64.85 409 LYS A CA 1
ATOM 1781 C C . LYS A 1 280 ? 31.429 11.546 163.840 1.00 66.49 409 LYS A C 1
ATOM 1782 O O . LYS A 1 280 ? 30.223 11.370 164.004 1.00 68.47 409 LYS A O 1
ATOM 1784 N N . SER A 1 281 ? 31.945 12.751 163.616 1.00 67.73 410 SER A N 1
ATOM 1785 C CA . SER A 1 281 ? 31.083 13.937 163.529 1.00 68.87 410 SER A CA 1
ATOM 1786 C C . SER A 1 281 ? 29.989 13.744 162.476 1.00 66.38 410 SER A C 1
ATOM 1787 O O . SER A 1 281 ? 28.805 13.988 162.723 1.00 65.10 410 SER A O 1
ATOM 1790 N N . GLN A 1 282 ? 30.404 13.290 161.302 1.00 64.73 411 GLN A N 1
ATOM 1791 C CA . GLN A 1 282 ? 29.492 13.064 160.192 1.00 63.20 411 GLN A CA 1
ATOM 1792 C C . GLN A 1 282 ? 28.676 11.791 160.383 1.00 64.41 411 GLN A C 1
ATOM 1793 O O . GLN A 1 282 ? 27.493 11.744 160.012 1.00 59.36 411 GLN A O 1
ATOM 1799 N N . ALA A 1 283 ? 29.314 10.765 160.951 1.00 64.75 412 ALA A N 1
ATOM 1800 C CA . ALA A 1 283 ? 28.655 9.484 161.211 1.00 66.23 412 ALA A CA 1
ATOM 1801 C C . ALA A 1 283 ? 27.574 9.609 162.292 1.00 67.14 412 ALA A C 1
ATOM 1802 O O . ALA A 1 283 ? 26.638 8.813 162.330 1.00 70.16 412 ALA A O 1
ATOM 1804 N N . LYS A 1 284 ? 27.713 10.611 163.159 1.00 67.98 413 LYS A N 1
ATOM 1805 C CA . LYS A 1 284 ? 26.726 10.928 164.194 1.00 68.61 413 LYS A CA 1
ATOM 1806 C C . LYS A 1 284 ? 25.348 11.187 163.583 1.00 67.83 413 LYS A C 1
ATOM 1807 O O . LYS A 1 284 ? 24.319 10.815 164.157 1.00 70.98 413 LYS A O 1
ATOM 1811 N N . HIS A 1 285 ? 25.336 11.827 162.417 1.00 64.79 414 HIS A N 1
ATOM 1812 C CA . HIS A 1 285 ? 24.099 12.169 161.725 1.00 61.51 414 HIS A CA 1
ATOM 1813 C C . HIS A 1 285 ? 23.778 11.208 160.583 1.00 56.05 414 HIS A C 1
ATOM 1814 O O . HIS A 1 285 ? 23.178 11.604 159.594 1.00 51.70 414 HIS A O 1
ATOM 1821 N N . LEU A 1 286 ? 24.163 9.945 160.734 1.00 53.53 415 LEU A N 1
ATOM 1822 C CA . LEU A 1 286 ? 23.934 8.924 159.708 1.00 53.72 415 LEU A CA 1
ATOM 1823 C C . LEU A 1 286 ? 22.445 8.751 159.360 1.00 55.07 415 LEU A C 1
ATOM 1824 O O . LEU A 1 286 ? 22.089 8.616 158.187 1.00 53.07 415 LEU A O 1
ATOM 1829 N N . ASN A 1 287 ? 21.593 8.750 160.389 1.00 56.77 416 ASN A N 1
ATOM 1830 C CA . ASN A 1 287 ? 20.145 8.549 160.230 1.00 57.43 416 ASN A CA 1
ATOM 1831 C C . ASN A 1 287 ? 19.432 9.562 159.334 1.00 55.11 416 ASN A C 1
ATOM 1832 O O . ASN A 1 287 ? 18.754 9.162 158.383 1.00 52.76 416 ASN A O 1
ATOM 1837 N N . VAL A 1 288 ? 19.558 10.858 159.640 1.00 55.18 417 VAL A N 1
ATOM 1838 C CA . VAL A 1 288 ? 18.944 11.888 158.791 1.00 54.30 417 VAL A CA 1
ATOM 1839 C C . VAL A 1 288 ? 19.413 11.746 157.358 1.00 52.05 417 VAL A C 1
ATOM 1840 O O . VAL A 1 288 ? 18.615 11.874 156.442 1.00 53.74 417 VAL A O 1
ATOM 1844 N N . GLN A 1 289 ? 20.695 11.453 157.162 1.00 51.03 418 GLN A N 1
ATOM 1845 C CA . GLN A 1 289 ? 21.218 11.269 155.808 1.00 50.00 418 GLN A CA 1
ATOM 1846 C C . GLN A 1 289 ? 20.572 10.074 155.084 1.00 50.45 418 GLN A C 1
ATOM 1847 O O . GLN A 1 289 ? 20.206 10.187 153.910 1.00 49.60 418 GLN A O 1
ATOM 1853 N N . MET A 1 290 ? 20.391 8.951 155.783 1.00 49.74 419 MET A N 1
ATOM 1854 C CA . MET A 1 290 ? 19.812 7.756 155.157 1.00 49.98 419 MET A CA 1
ATOM 1855 C C . MET A 1 290 ? 18.347 7.939 154.691 1.00 51.14 419 MET A C 1
ATOM 1856 O O . MET A 1 290 ? 17.994 7.536 153.575 1.00 49.11 419 MET A O 1
ATOM 1861 N N . VAL A 1 291 ? 17.488 8.528 155.527 1.00 52.81 420 VAL A N 1
ATOM 1862 C CA . VAL A 1 291 ? 16.077 8.742 155.125 1.00 52.25 420 VAL A CA 1
ATOM 1863 C C . VAL A 1 291 ? 15.951 9.781 154.020 1.00 50.92 420 VAL A C 1
ATOM 1864 O O . VAL A 1 291 ? 15.164 9.597 153.083 1.00 51.74 420 VAL A O 1
ATOM 1868 N N . ALA A 1 292 ? 16.734 10.858 154.117 1.00 49.90 421 ALA A N 1
ATOM 1869 C CA . ALA A 1 292 ? 16.832 11.846 153.031 1.00 48.03 421 ALA A CA 1
ATOM 1870 C C . ALA A 1 292 ? 17.143 11.156 151.702 1.00 46.11 421 ALA A C 1
ATOM 1871 O O . ALA A 1 292 ? 16.534 11.452 150.682 1.00 45.40 421 ALA A O 1
ATOM 1873 N N . ALA A 1 293 ? 18.076 10.208 151.728 1.00 45.30 422 ALA A N 1
ATOM 1874 C CA . ALA A 1 293 ? 18.376 9.397 150.552 1.00 45.54 422 ALA A CA 1
ATOM 1875 C C . ALA A 1 293 ? 17.227 8.473 150.142 1.00 45.82 422 ALA A C 1
ATOM 1876 O O . ALA A 1 293 ? 16.960 8.310 148.960 1.00 46.03 422 ALA A O 1
ATOM 1878 N N . ASP A 1 294 ? 16.553 7.853 151.108 1.00 50.73 423 ASP A N 1
ATOM 1879 C CA . ASP A 1 294 ? 15.432 6.957 150.791 1.00 52.06 423 ASP A CA 1
ATOM 1880 C C . ASP A 1 294 ? 14.268 7.706 150.137 1.00 50.61 423 ASP A C 1
ATOM 1881 O O . ASP A 1 294 ? 13.682 7.231 149.160 1.00 48.39 423 ASP A O 1
ATOM 1886 N N . LYS A 1 295 ? 13.961 8.887 150.663 1.00 50.29 424 LYS A N 1
ATOM 1887 C CA . LYS A 1 295 ? 12.905 9.728 150.105 1.00 49.90 424 LYS A CA 1
ATOM 1888 C C . LYS A 1 295 ? 13.120 10.037 148.628 1.00 48.69 424 LYS A C 1
ATOM 1889 O O . LYS A 1 295 ? 12.176 9.983 147.850 1.00 49.00 424 LYS A O 1
ATOM 1895 N N . LEU A 1 296 ? 14.356 10.362 148.240 1.00 47.22 425 LEU A N 1
ATOM 1896 C CA . LEU A 1 296 ? 14.677 10.580 146.828 1.00 45.19 425 LEU A CA 1
ATOM 1897 C C . LEU A 1 296 ? 14.439 9.320 146.001 1.00 44.24 425 LEU A C 1
ATOM 1898 O O . LEU A 1 296 ? 13.887 9.384 144.904 1.00 41.35 425 LEU A O 1
ATOM 1903 N N . ALA A 1 297 ? 14.848 8.174 146.537 1.00 45.73 426 ALA A N 1
ATOM 1904 C CA . ALA A 1 297 ? 14.701 6.887 145.839 1.00 47.87 426 ALA A CA 1
ATOM 1905 C C . ALA A 1 297 ? 13.245 6.447 145.664 1.00 49.39 426 ALA A C 1
ATOM 1906 O O . ALA A 1 297 ? 12.945 5.640 144.792 1.00 49.55 426 ALA A O 1
ATOM 1908 N N . GLN A 1 298 ? 12.342 6.972 146.488 1.00 52.35 427 GLN A N 1
ATOM 1909 C CA . GLN A 1 298 ? 10.912 6.695 146.331 1.00 54.35 427 GLN A CA 1
ATOM 1910 C C . GLN A 1 298 ? 10.163 7.627 145.368 1.00 55.99 427 GLN A C 1
ATOM 1911 O O . GLN A 1 298 ? 8.988 7.391 145.078 1.00 55.12 427 GLN A O 1
ATOM 1917 N N . CYS A 1 299 ? 10.832 8.661 144.863 1.00 54.75 428 CYS A N 1
ATOM 1918 C CA . CYS A 1 299 ? 10.209 9.559 143.890 1.00 55.96 428 CYS A CA 1
ATOM 1919 C C . CYS A 1 299 ? 9.969 8.844 142.563 1.00 58.02 428 CYS A C 1
ATOM 1920 O O . CYS A 1 299 ? 10.846 8.132 142.083 1.00 59.07 428 CYS A O 1
ATOM 1923 N N . PRO A 1 300 ? 8.777 9.019 141.966 1.00 61.30 429 PRO A N 1
ATOM 1924 C CA . PRO A 1 300 ? 8.577 8.510 140.599 1.00 64.37 429 PRO A CA 1
ATOM 1925 C C . PRO A 1 300 ? 9.458 9.265 139.568 1.00 65.20 429 PRO A C 1
ATOM 1926 O O . PRO A 1 300 ? 9.265 10.476 139.353 1.00 60.29 429 PRO A O 1
ATOM 1930 N N . PRO A 1 301 ? 10.416 8.550 138.938 1.00 66.27 430 PRO A N 1
ATOM 1931 C CA . PRO A 1 301 ? 11.540 9.176 138.217 1.00 64.94 430 PRO A CA 1
ATOM 1932 C C . PRO A 1 301 ? 11.134 10.086 137.061 1.00 65.80 430 PRO A C 1
ATOM 1933 O O . PRO A 1 301 ? 11.507 11.258 137.052 1.00 63.57 430 PRO A O 1
ATOM 1937 N N . GLN A 1 302 ? 10.368 9.559 136.109 1.00 66.91 431 GLN A N 1
ATOM 1938 C CA . GLN A 1 302 ? 9.898 10.349 134.970 1.00 66.44 431 GLN A CA 1
ATOM 1939 C C . GLN A 1 302 ? 9.084 11.577 135.375 1.00 63.03 431 GLN A C 1
ATOM 1940 O O . GLN A 1 302 ? 9.015 12.538 134.611 1.00 66.59 431 GLN A O 1
ATOM 1946 N N . GLU A 1 303 ? 8.460 11.545 136.553 1.00 58.98 432 GLU A N 1
ATOM 1947 C CA . GLU A 1 303 ? 7.707 12.697 137.068 1.00 56.61 432 GLU A CA 1
ATOM 1948 C C . GLU A 1 303 ? 8.568 13.710 137.845 1.00 53.33 432 GLU A C 1
ATOM 1949 O O . GLU A 1 303 ? 8.259 14.905 137.837 1.00 51.43 432 GLU A O 1
ATOM 1951 N N . SER A 1 304 ? 9.637 13.239 138.495 1.00 47.62 433 SER A N 1
ATOM 1952 C CA . SER A 1 304 ? 10.400 14.046 139.458 1.00 45.80 433 SER A CA 1
ATOM 1953 C C . SER A 1 304 ? 11.763 14.585 139.000 1.00 44.25 433 SER A C 1
ATOM 1954 O O . SER A 1 304 ? 12.282 15.525 139.615 1.00 42.09 433 SER A O 1
ATOM 1957 N N . PHE A 1 305 ? 12.356 13.977 137.968 1.00 43.32 434 PHE A N 1
ATOM 1958 C CA . PHE A 1 305 ? 13.754 14.254 137.602 1.00 42.18 434 PHE A CA 1
ATOM 1959 C C . PHE A 1 305 ? 13.957 14.385 136.117 1.00 41.68 434 PHE A C 1
ATOM 1960 O O . PHE A 1 305 ? 13.351 13.656 135.331 1.00 43.64 434 PHE A O 1
ATOM 1968 N N . ASP A 1 306 ? 14.843 15.303 135.744 1.00 39.71 435 ASP A N 1
ATOM 1969 C CA . ASP A 1 306 ? 15.223 15.495 134.354 1.00 38.20 435 ASP A CA 1
ATOM 1970 C C . ASP A 1 306 ? 16.439 14.659 134.025 1.00 36.16 435 ASP A C 1
ATOM 1971 O O . ASP A 1 306 ? 16.550 14.152 132.915 1.00 36.82 435 ASP A O 1
ATOM 1976 N N . VAL A 1 307 ? 17.355 14.536 134.977 1.00 36.14 436 VAL A N 1
ATOM 1977 C CA . VAL A 1 307 ? 18.584 13.758 134.790 1.00 36.62 436 VAL A CA 1
ATOM 1978 C C . VAL A 1 307 ? 18.842 12.940 136.050 1.00 35.21 436 VAL A C 1
ATOM 1979 O O . VAL A 1 307 ? 18.716 13.438 137.174 1.00 35.20 436 VAL A O 1
ATOM 1983 N N . ILE A 1 308 ? 19.200 11.683 135.862 1.00 36.79 437 ILE A N 1
ATOM 1984 C CA . ILE A 1 308 ? 19.576 10.832 136.984 1.00 37.33 437 ILE A CA 1
ATOM 1985 C C . ILE A 1 308 ? 21.008 10.350 136.754 1.00 36.97 437 ILE A C 1
ATOM 1986 O O . ILE A 1 308 ? 21.286 9.632 135.781 1.00 35.81 437 ILE A O 1
ATOM 1991 N N . LEU A 1 309 ? 21.899 10.761 137.652 1.00 34.73 438 LEU A N 1
ATOM 1992 C CA . LEU A 1 309 ? 23.295 10.355 137.607 1.00 35.82 438 LEU A CA 1
ATOM 1993 C C . LEU A 1 309 ? 23.512 9.254 138.648 1.00 35.21 438 LEU A C 1
ATOM 1994 O O . LEU A 1 309 ? 23.678 9.527 139.830 1.00 34.91 438 LEU A O 1
ATOM 1999 N N . ASP A 1 310 ? 23.480 8.008 138.210 1.00 38.85 439 ASP A N 1
ATOM 2000 C CA . ASP A 1 310 ? 23.689 6.868 139.121 1.00 41.85 439 ASP A CA 1
ATOM 2001 C C . ASP A 1 310 ? 25.031 6.172 138.870 1.00 41.97 439 ASP A C 1
ATOM 2002 O O . ASP A 1 310 ? 25.270 5.071 139.380 1.00 42.11 439 ASP A O 1
ATOM 2007 N N . GLU A 1 311 ? 25.902 6.835 138.105 1.00 42.12 440 GLU A N 1
ATOM 2008 C CA . GLU A 1 311 ? 27.238 6.304 137.774 1.00 41.02 440 GLU A CA 1
ATOM 2009 C C . GLU A 1 311 ? 28.129 6.470 138.979 1.00 40.29 440 GLU A C 1
ATOM 2010 O O . GLU A 1 311 ? 28.138 7.529 139.613 1.00 40.05 440 GLU A O 1
ATOM 2016 N N . ASN A 1 312 ? 28.877 5.427 139.304 1.00 41.34 441 ASN A N 1
ATOM 2017 C CA . ASN A 1 312 ? 29.732 5.466 140.487 1.00 43.38 441 ASN A CA 1
ATOM 2018 C C . ASN A 1 312 ? 31.084 6.122 140.234 1.00 41.72 441 ASN A C 1
ATOM 2019 O O . ASN A 1 312 ? 31.838 6.310 141.160 1.00 41.27 441 ASN A O 1
ATOM 2024 N N . GLN A 1 313 ? 31.402 6.432 138.981 1.00 41.13 442 GLN A N 1
ATOM 2025 C CA . GLN A 1 313 ? 32.634 7.145 138.666 1.00 42.06 442 GLN A CA 1
ATOM 2026 C C . GLN A 1 313 ? 32.304 8.583 138.274 1.00 38.60 442 GLN A C 1
ATOM 2027 O O . GLN A 1 313 ? 31.383 8.810 137.504 1.00 37.79 442 GLN A O 1
ATOM 2033 N N . LEU A 1 314 ? 33.058 9.531 138.821 1.00 36.59 443 LEU A N 1
ATOM 2034 C CA . LEU A 1 314 ? 32.841 10.956 138.587 1.00 36.75 443 LEU A CA 1
ATOM 2035 C C . LEU A 1 314 ? 32.890 11.355 137.116 1.00 38.53 443 LEU A C 1
ATOM 2036 O O . LEU A 1 314 ? 32.053 12.134 136.664 1.00 40.52 443 LEU A O 1
ATOM 2041 N N . GLU A 1 315 ? 33.843 10.810 136.366 1.00 38.81 444 GLU A N 1
ATOM 2042 C CA . GLU A 1 315 ? 33.970 11.152 134.948 1.00 41.09 444 GLU A CA 1
ATOM 2043 C C . GLU A 1 315 ? 32.743 10.755 134.161 1.00 39.19 444 GLU A C 1
ATOM 2044 O O . GLU A 1 315 ? 32.390 11.431 133.194 1.00 39.20 444 GLU A O 1
ATOM 2050 N N . ASP A 1 316 ? 32.135 9.634 134.527 1.00 37.47 445 ASP A N 1
ATOM 2051 C CA . ASP A 1 316 ? 30.978 9.117 133.786 1.00 39.20 445 ASP A CA 1
ATOM 2052 C C . ASP A 1 316 ? 29.729 9.946 134.114 1.00 36.36 445 ASP A C 1
ATOM 2053 O O . ASP A 1 316 ? 28.938 10.266 133.220 1.00 35.53 445 ASP A O 1
ATOM 2058 N N . ALA A 1 317 ? 29.564 10.265 135.400 1.00 34.34 446 ALA A N 1
ATOM 2059 C CA . ALA A 1 317 ? 28.509 11.171 135.860 1.00 33.96 446 ALA A CA 1
ATOM 2060 C C . ALA A 1 317 ? 28.637 12.554 135.222 1.00 34.33 446 ALA A C 1
ATOM 2061 O O . ALA A 1 317 ? 27.643 13.143 134.810 1.00 33.42 446 ALA A O 1
ATOM 2063 N N . CYS A 1 318 ? 29.871 13.056 135.147 1.00 34.58 447 CYS A N 1
ATOM 2064 C CA . CYS A 1 318 ? 30.140 14.363 134.563 1.00 34.42 447 CYS A CA 1
ATOM 2065 C C . CYS A 1 318 ? 29.794 14.364 133.091 1.00 34.80 447 CYS A C 1
ATOM 2066 O O . CYS A 1 318 ? 29.165 15.296 132.608 1.00 34.17 447 CYS A O 1
ATOM 2069 N N . GLU A 1 319 ? 30.193 13.322 132.378 1.00 36.01 448 GLU A N 1
ATOM 2070 C CA . GLU A 1 319 ? 29.939 13.273 130.941 1.00 38.60 448 GLU A CA 1
ATOM 2071 C C . GLU A 1 319 ? 28.464 13.018 130.587 1.00 39.23 448 GLU A C 1
ATOM 2072 O O . GLU A 1 319 ? 27.969 13.511 129.566 1.00 38.63 448 GLU A O 1
ATOM 2078 N N . HIS A 1 320 ? 27.766 12.259 131.427 1.00 39.12 449 HIS A N 1
ATOM 2079 C CA . HIS A 1 320 ? 26.308 12.099 131.298 1.00 38.72 449 HIS A CA 1
ATOM 2080 C C . HIS A 1 320 ? 25.640 13.488 131.407 1.00 36.75 449 HIS A C 1
ATOM 2081 O O . HIS A 1 320 ? 24.932 13.914 130.509 1.00 37.82 449 HIS A O 1
ATOM 2088 N N . LEU A 1 321 ? 25.903 14.193 132.493 1.00 35.25 450 LEU A N 1
ATOM 2089 C CA . LEU A 1 321 ? 25.411 15.552 132.673 1.00 36.48 450 LEU A CA 1
ATOM 2090 C C . LEU A 1 321 ? 25.793 16.507 131.544 1.00 36.65 450 LEU A C 1
ATOM 2091 O O . LEU A 1 321 ? 24.949 17.271 131.085 1.00 36.83 450 LEU A O 1
ATOM 2096 N N . ALA A 1 322 ? 27.049 16.455 131.083 1.00 35.66 451 ALA A N 1
ATOM 2097 C CA . ALA A 1 322 ? 27.508 17.334 130.022 1.00 35.34 451 ALA A CA 1
ATOM 2098 C C . ALA A 1 322 ? 26.786 17.082 128.708 1.00 36.99 451 ALA A C 1
ATOM 2099 O O . ALA A 1 322 ? 26.510 18.031 127.954 1.00 35.37 451 ALA A O 1
ATOM 2101 N N . ASP A 1 323 ? 26.519 15.807 128.414 1.00 37.22 452 ASP A N 1
ATOM 2102 C CA . ASP A 1 323 ? 25.722 15.436 127.243 1.00 38.72 452 ASP A CA 1
ATOM 2103 C C . ASP A 1 323 ? 24.340 16.072 127.284 1.00 36.08 452 ASP A C 1
ATOM 2104 O O . ASP A 1 323 ? 23.911 16.696 126.319 1.00 32.78 452 ASP A O 1
ATOM 2109 N N . TYR A 1 324 ? 23.658 15.909 128.411 1.00 34.32 453 TYR A N 1
ATOM 2110 C CA . TYR A 1 324 ? 22.332 16.493 128.597 1.00 35.10 453 TYR A CA 1
ATOM 2111 C C . TYR A 1 324 ? 22.358 18.016 128.397 1.00 34.26 453 TYR A C 1
ATOM 2112 O O . TYR A 1 324 ? 21.599 18.542 127.582 1.00 35.85 453 TYR A O 1
ATOM 2121 N N . LEU A 1 325 ? 23.254 18.714 129.098 1.00 32.87 454 LEU A N 1
ATOM 2122 C CA . LEU A 1 325 ? 23.355 20.179 128.981 1.00 31.81 454 LEU A CA 1
ATOM 2123 C C . LEU A 1 325 ? 23.765 20.697 127.615 1.00 33.71 454 LEU A C 1
ATOM 2124 O O . LEU A 1 325 ? 23.299 21.766 127.207 1.00 33.50 454 LEU A O 1
ATOM 2129 N N . GLU A 1 326 ? 24.626 19.965 126.903 1.00 34.81 455 GLU A N 1
ATOM 2130 C CA . GLU A 1 326 ? 24.935 20.309 125.510 1.00 36.10 455 GLU A CA 1
ATOM 2131 C C . GLU A 1 326 ? 23.735 20.159 124.575 1.00 36.80 455 GLU A C 1
ATOM 2132 O O . GLU A 1 326 ? 23.586 20.924 123.610 1.00 37.36 455 GLU A O 1
ATOM 2138 N N . ALA A 1 327 ? 22.911 19.149 124.829 1.00 35.84 456 ALA A N 1
ATOM 2139 C CA . ALA A 1 327 ? 21.667 18.971 124.088 1.00 36.37 456 ALA A CA 1
ATOM 2140 C C . ALA A 1 327 ? 20.698 20.115 124.404 1.00 36.48 456 ALA A C 1
ATOM 2141 O O . ALA A 1 327 ? 20.037 20.628 123.503 1.00 34.99 456 ALA A O 1
ATOM 2143 N N . TYR A 1 328 ? 20.643 20.525 125.675 1.00 37.34 457 TYR A N 1
ATOM 2144 C CA . TYR A 1 328 ? 19.805 21.655 126.103 1.00 38.13 457 TYR A CA 1
ATOM 2145 C C . TYR A 1 328 ? 20.285 22.983 125.503 1.00 39.23 457 TYR A C 1
ATOM 2146 O O . TYR A 1 328 ? 19.485 23.845 125.140 1.00 37.93 457 TYR A O 1
ATOM 2155 N N . TRP A 1 329 ? 21.601 23.132 125.400 1.00 40.26 458 TRP A N 1
ATOM 2156 C CA . TRP A 1 329 ? 22.191 24.286 124.755 1.00 39.40 458 TRP A CA 1
ATOM 2157 C C . TRP A 1 329 ? 21.765 24.393 123.279 1.00 41.64 458 TRP A C 1
ATOM 2158 O O . TRP A 1 329 ? 21.413 25.481 122.794 1.00 38.17 458 TRP A O 1
ATOM 2169 N N . LYS A 1 330 ? 21.797 23.269 122.569 1.00 42.44 459 LYS A N 1
ATOM 2170 C CA . LYS A 1 330 ? 21.383 23.239 121.159 1.00 43.53 459 LYS A CA 1
ATOM 2171 C C . LYS A 1 330 ? 19.899 23.540 120.973 1.00 42.48 459 LYS A C 1
ATOM 2172 O O . LYS A 1 330 ? 19.522 24.216 120.019 1.00 42.59 459 LYS A O 1
ATOM 2178 N N . ALA A 1 331 ? 19.070 23.018 121.875 1.00 40.14 460 ALA A N 1
ATOM 2179 C CA . ALA A 1 331 ? 17.645 23.304 121.873 1.00 39.55 460 ALA A CA 1
ATOM 2180 C C . ALA A 1 331 ? 17.368 24.801 122.085 1.00 39.79 460 ALA A C 1
ATOM 2181 O O . ALA A 1 331 ? 16.490 25.363 121.440 1.00 40.60 460 ALA A O 1
ATOM 2183 N N . THR A 1 332 ? 18.129 25.430 122.986 1.00 39.63 461 THR A N 1
ATOM 2184 C CA . THR A 1 332 ? 17.948 26.828 123.333 1.00 38.80 461 THR A CA 1
ATOM 2185 C C . THR A 1 332 ? 18.713 27.788 122.431 1.00 41.20 461 THR A C 1
ATOM 2186 O O . THR A 1 332 ? 18.514 28.990 122.521 1.00 41.35 461 THR A O 1
ATOM 2190 N N . HIS A 1 333 ? 19.571 27.258 121.551 1.00 44.82 462 HIS A N 1
ATOM 2191 C CA . HIS A 1 333 ? 20.393 28.067 120.652 1.00 43.33 462 HIS A CA 1
ATOM 2192 C C . HIS A 1 333 ? 20.368 27.527 119.227 1.00 46.62 462 HIS A C 1
ATOM 2193 O O . HIS A 1 333 ? 21.310 26.860 118.786 1.00 47.96 462 HIS A O 1
ATOM 2200 N N . PRO A 1 334 ? 19.309 27.851 118.481 1.00 50.32 463 PRO A N 1
ATOM 2201 C CA . PRO A 1 334 ? 19.253 27.395 117.106 1.00 53.32 463 PRO A CA 1
ATOM 2202 C C . PRO A 1 334 ? 20.321 28.071 116.238 1.00 57.04 463 PRO A C 1
ATOM 2203 O O . PRO A 1 334 ? 20.835 29.124 116.624 1.00 56.74 463 PRO A O 1
ATOM 2207 N N . PRO A 1 335 ? 20.677 27.466 115.084 1.00 64.82 464 PRO A N 1
ATOM 2208 C CA . PRO A 1 335 ? 21.448 28.209 114.078 1.00 68.59 464 PRO A CA 1
ATOM 2209 C C . PRO A 1 335 ? 20.564 29.093 113.176 1.00 74.27 464 PRO A C 1
ATOM 2210 O O . PRO A 1 335 ? 20.964 29.404 112.057 1.00 78.90 464 PRO A O 1
ATOM 2214 N N . SER A 1 336 ? 19.390 29.503 113.664 1.00 79.35 465 SER A N 1
ATOM 2215 C CA . SER A 1 336 ? 18.428 30.287 112.880 1.00 83.97 465 SER A CA 1
ATOM 2216 C C . SER A 1 336 ? 18.248 31.676 113.492 1.00 84.25 465 SER A C 1
ATOM 2217 O O . SER A 1 336 ? 19.195 32.239 114.058 1.00 84.19 465 SER A O 1
ATOM 2220 N N . CYS B 2 1 ? 35.856 -9.088 142.950 1.00 89.96 427 CYS B N 1
ATOM 2221 C CA . CYS B 2 1 ? 35.258 -8.524 144.195 1.00 88.34 427 CYS B CA 1
ATOM 2222 C C . CYS B 2 1 ? 33.826 -8.059 143.949 1.00 85.00 427 CYS B C 1
ATOM 2223 O O . CYS B 2 1 ? 33.372 -8.003 142.808 1.00 87.51 427 CYS B O 1
ATOM 2226 N N . SER B 2 2 ? 33.123 -7.703 145.019 1.00 79.19 428 SER B N 1
ATOM 2227 C CA . SER B 2 2 ? 31.703 -7.385 144.920 1.00 75.08 428 SER B CA 1
ATOM 2228 C C . SER B 2 2 ? 31.444 -6.058 144.214 1.00 73.06 428 SER B C 1
ATOM 2229 O O . SER B 2 2 ? 32.289 -5.166 144.227 1.00 69.85 428 SER B O 1
ATOM 2232 N N . PRO B 2 3 ? 30.260 -5.931 143.594 1.00 74.29 429 PRO B N 1
ATOM 2233 C CA . PRO B 2 3 ? 29.759 -4.653 143.078 1.00 72.30 429 PRO B CA 1
ATOM 2234 C C . PRO B 2 3 ? 29.739 -3.517 144.112 1.00 69.13 429 PRO B C 1
ATOM 2235 O O . PRO B 2 3 ? 29.902 -2.353 143.750 1.00 69.97 429 PRO B O 1
ATOM 2239 N N . LEU B 2 4 ? 29.529 -3.847 145.380 1.00 66.97 430 LEU B N 1
ATOM 2240 C CA . LEU B 2 4 ? 29.422 -2.827 146.417 1.00 67.06 430 LEU B CA 1
ATOM 2241 C C . LEU B 2 4 ? 30.778 -2.194 146.742 1.00 65.51 430 LEU B C 1
ATOM 2242 O O . LEU B 2 4 ? 30.868 -0.982 146.892 1.00 62.42 430 LEU B O 1
ATOM 2247 N N . GLU B 2 5 ? 31.831 -3.002 146.832 1.00 67.22 431 GLU B N 1
ATOM 2248 C CA . GLU B 2 5 ? 33.186 -2.482 147.086 1.00 69.54 431 GLU B CA 1
ATOM 2249 C C . GLU B 2 5 ? 33.671 -1.604 145.935 1.00 64.55 431 GLU B C 1
ATOM 2250 O O . GLU B 2 5 ? 34.384 -0.624 146.133 1.00 61.90 431 GLU B O 1
ATOM 2256 N N . CYS B 2 6 ? 33.288 -1.992 144.727 1.00 61.67 432 CYS B N 1
ATOM 2257 C CA . CYS B 2 6 ? 33.612 -1.257 143.524 1.00 59.17 432 CYS B CA 1
ATOM 2258 C C . CYS B 2 6 ? 32.921 0.121 143.521 1.00 56.60 432 CYS B C 1
ATOM 2259 O O . CYS B 2 6 ? 33.600 1.150 143.432 1.00 55.22 432 CYS B O 1
ATOM 2262 N N . ASP B 2 7 ? 31.591 0.146 143.661 1.00 51.42 433 ASP B N 1
ATOM 2263 C CA . ASP B 2 7 ? 30.860 1.417 143.772 1.00 50.78 433 ASP B CA 1
ATOM 2264 C C . ASP B 2 7 ? 31.515 2.325 144.812 1.00 49.81 433 ASP B C 1
ATOM 2265 O O . ASP B 2 7 ? 31.771 3.511 144.560 1.00 45.14 433 ASP B O 1
ATOM 2270 N N . LEU B 2 8 ? 31.781 1.750 145.982 1.00 47.61 434 LEU B N 1
ATOM 2271 C CA . LEU B 2 8 ? 32.312 2.499 147.114 1.00 48.66 434 LEU B CA 1
ATOM 2272 C C . LEU B 2 8 ? 33.593 3.232 146.752 1.00 48.15 434 LEU B C 1
ATOM 2273 O O . LEU B 2 8 ? 33.782 4.389 147.141 1.00 45.57 434 LEU B O 1
ATOM 2278 N N . LYS B 2 9 ? 34.478 2.547 146.023 1.00 48.39 435 LYS B N 1
ATOM 2279 C CA . LYS B 2 9 ? 35.778 3.115 145.706 1.00 49.04 435 LYS B CA 1
ATOM 2280 C C . LYS B 2 9 ? 35.604 4.203 144.651 1.00 43.70 435 LYS B C 1
ATOM 2281 O O . LYS B 2 9 ? 36.250 5.232 144.726 1.00 42.19 435 LYS B O 1
ATOM 2287 N N . GLY B 2 10 ? 34.718 3.969 143.686 1.00 41.50 436 GLY B N 1
ATOM 2288 C CA . GLY B 2 10 ? 34.290 5.000 142.747 1.00 41.48 436 GLY B CA 1
ATOM 2289 C C . GLY B 2 10 ? 33.911 6.298 143.443 1.00 40.75 436 GLY B C 1
ATOM 2290 O O . GLY B 2 10 ? 34.430 7.362 143.101 1.00 42.68 436 GLY B O 1
ATOM 2291 N N . TYR B 2 11 ? 33.031 6.205 144.438 1.00 39.00 437 TYR B N 1
ATOM 2292 C CA . TYR B 2 11 ? 32.538 7.379 145.179 1.00 38.45 437 TYR B CA 1
ATOM 2293 C C . TYR B 2 11 ? 33.545 7.949 146.177 1.00 37.74 437 TYR B C 1
ATOM 2294 O O . TYR B 2 11 ? 33.517 9.133 146.479 1.00 36.78 437 TYR B O 1
ATOM 2303 N N . LEU B 2 12 ? 34.412 7.108 146.724 1.00 39.17 438 LEU B N 1
ATOM 2304 C CA . LEU B 2 12 ? 35.495 7.618 147.558 1.00 39.93 438 LEU B CA 1
ATOM 2305 C C . LEU B 2 12 ? 36.448 8.469 146.718 1.00 39.34 438 LEU B C 1
ATOM 2306 O O . LEU B 2 12 ? 36.887 9.508 147.180 1.00 41.31 438 LEU B O 1
ATOM 2311 N N . ASP B 2 13 ? 36.762 8.031 145.498 1.00 38.80 439 ASP B N 1
ATOM 2312 C CA . ASP B 2 13 ? 37.593 8.810 144.573 1.00 38.62 439 ASP B CA 1
ATOM 2313 C C . ASP B 2 13 ? 36.898 10.112 144.140 1.00 41.59 439 ASP B C 1
ATOM 2314 O O . ASP B 2 13 ? 37.539 11.167 144.007 1.00 41.58 439 ASP B O 1
ATOM 2319 N N . TRP B 2 14 ? 35.596 10.011 143.873 1.00 38.80 440 TRP B N 1
ATOM 2320 C CA . TRP B 2 14 ? 34.764 11.169 143.549 1.00 38.75 440 TRP B CA 1
ATOM 2321 C C . TRP B 2 14 ? 34.934 12.228 144.643 1.00 39.25 440 TRP B C 1
ATOM 2322 O O . TRP B 2 14 ? 35.194 13.397 144.361 1.00 37.69 440 TRP B O 1
ATOM 2333 N N . ILE B 2 15 ? 34.824 11.789 145.893 1.00 40.15 441 ILE B N 1
ATOM 2334 C CA . ILE B 2 15 ? 34.883 12.689 147.045 1.00 40.17 441 ILE B CA 1
ATOM 2335 C C . ILE B 2 15 ? 36.264 13.307 147.222 1.00 41.18 441 ILE B C 1
ATOM 2336 O O . ILE B 2 15 ? 36.374 14.481 147.565 1.00 41.46 441 ILE B O 1
ATOM 2341 N N . THR B 2 16 ? 37.317 12.537 146.968 1.00 45.29 442 THR B N 1
ATOM 2342 C CA . THR B 2 16 ? 38.681 13.072 147.086 1.00 46.76 442 THR B CA 1
ATOM 2343 C C . THR B 2 16 ? 38.924 14.239 146.124 1.00 47.43 442 THR B C 1
ATOM 2344 O O . THR B 2 16 ? 39.684 15.157 146.445 1.00 47.60 442 THR B O 1
ATOM 2348 N N . GLN B 2 17 ? 38.259 14.237 144.971 1.00 46.60 443 GLN B N 1
ATOM 2349 C CA . GLN B 2 17 ? 38.431 15.331 144.016 1.00 49.67 443 GLN B CA 1
ATOM 2350 C C . GLN B 2 17 ? 37.921 16.671 144.514 1.00 49.10 443 GLN B C 1
ATOM 2351 O O . GLN B 2 17 ? 38.384 17.713 144.058 1.00 49.29 443 GLN B O 1
ATOM 2357 N N . ALA B 2 18 ? 36.971 16.638 145.440 1.00 48.59 444 ALA B N 1
ATOM 2358 C CA . ALA B 2 18 ? 36.442 17.840 146.043 1.00 49.73 444 ALA B CA 1
ATOM 2359 C C . ALA B 2 18 ? 37.317 18.366 147.176 1.00 53.31 444 ALA B C 1
ATOM 2360 O O . ALA B 2 18 ? 37.153 19.505 147.587 1.00 56.23 444 ALA B O 1
ATOM 2362 N N . GLU B 2 19 ? 38.235 17.544 147.683 1.00 57.89 445 GLU B N 1
ATOM 2363 C CA . GLU B 2 19 ? 39.066 17.910 148.837 1.00 61.55 445 GLU B CA 1
ATOM 2364 C C . GLU B 2 19 ? 39.982 19.094 148.548 1.00 64.88 445 GLU B C 1
ATOM 2365 O O . GLU B 2 19 ? 40.508 19.230 147.446 1.00 68.62 445 GLU B O 1
#

Radius of gyration: 23.97 Å; Cα contacts (8 Å, |Δi|>4): 502; chains: 2; bounding box: 66×52×74 Å

B-factor: mean 50.88, std 14.19, range [29.0, 113.93]

Secondary structure (DSSP, 8-state):
-TTHHHHHHHHHHHHHHHHHHHHHHTTSPP-EEEEESS-B---GGG--SSTT-BPPB-TT-EEEEEEESSSSEEEEEESSTT---EEEE-HHHHHHHHHHHHHHHH----SEEEE-SSPPEEEE-SS-TTSHHHHHHHHHHHHHHHHHTTTSEEEEEE-S-GGG---HHHHHHHHHHHHHHHHTT--EEEEEETT--SGGGGTTSS---EEEEE--S-HHHHHHHHHHT-HHHHTTHHHHHHHHHHHHTS-HHHH-SEEE--SSHHHHHHHHHHHHHHHHHHHS---/--HHHHHHHHHHHHHHHH-